Protein AF-A0A523E7E7-F1 (afdb_monomer_lite)

Foldseek 3Di:
DDDDDPLQVVLQVVCCVQAVVPPFFFKWFWFFADDPNDTDPQIAIEGEGQDDDDPVPDDPSNDDDCDGSNGGYHYHYFHAKALFLDQDDQPPDPQLDFDWLHEWLHWKFFQPGQIATQAFWWAFDPDPFTKTKFFCCGYVVLVPRDFFGFMFVHYVSSPTDPVRGFFTWHDFDHFDFPDDEAQGGMTITTGPDPRSDDQQQPPLGHAPWADADDFFFKKWWAHNPPGIFIWGQGGFQMWGWYQHDDVRGIGIYTGKTKIAGDDPDPPDRDASDDNRNGGHFIATPVRHTQWGWRMGGDRITITRGVVCVCVVRVITD

pLDDT: mean 92.75, std 11.84, range [38.31, 98.88]

Sequence (317 aa):
MAKITDAQRAACTEAERTYLPDPNVVSVGIGFKYKSGERTDEVCIVIGVQKKLPKEELSKAQLVADEIAGVRTDIIEYGELHAQADILDAATRALTQKRRPCPPGFSIGHPDVTAGTLGAWVHRGESEAYFILSNNHILASSNDAEMGDAIRQPGRADGGTEDDALARLTAFVRIHFGADINKVDAAVAEALSAELVELEIPVIGRICGFRDFELGDRVRKTGRTTETTEGLVETIAATSRINYGPEKGLATFSDQFVVRADGDSDTDRRDFSQGGDSGSVLVAEDGFVGGLLFAGGAGVTIANRISHVVSLLRIRH

Structure (mmCIF, N/CA/C/O backbone):
data_AF-A0A523E7E7-F1
#
_entry.id   AF-A0A523E7E7-F1
#
loop_
_atom_site.group_PDB
_atom_site.id
_atom_site.type_symbol
_atom_site.label_atom_id
_atom_site.label_alt_id
_atom_site.label_comp_id
_atom_site.label_asym_id
_atom_site.label_entity_id
_atom_site.label_seq_id
_atom_site.pdbx_PDB_ins_code
_atom_site.Cartn_x
_atom_site.Cartn_y
_atom_site.Cartn_z
_atom_site.occupancy
_atom_site.B_iso_or_equiv
_atom_site.auth_seq_id
_atom_site.auth_comp_id
_atom_site.auth_asym_id
_atom_site.auth_atom_id
_atom_site.pdbx_PDB_model_num
ATOM 1 N N . MET A 1 1 ? -12.638 -19.475 7.683 1.00 53.28 1 MET A N 1
ATOM 2 C CA . MET A 1 1 ? -12.359 -18.041 7.889 1.00 53.28 1 MET A CA 1
ATOM 3 C C . MET A 1 1 ? -13.666 -17.315 8.156 1.00 53.28 1 MET A C 1
ATOM 5 O O . MET A 1 1 ? -14.698 -17.732 7.632 1.00 53.28 1 MET A O 1
ATOM 9 N N . ALA A 1 2 ? -13.657 -16.317 9.042 1.00 56.69 2 ALA A N 1
ATOM 10 C CA . ALA A 1 2 ? -14.863 -15.582 9.410 1.00 56.69 2 ALA A CA 1
ATOM 11 C C . ALA A 1 2 ? -15.244 -14.626 8.271 1.00 56.69 2 ALA A C 1
ATOM 13 O O . ALA A 1 2 ? -14.573 -13.624 8.041 1.00 56.69 2 ALA A O 1
ATOM 14 N N . LYS A 1 3 ? -16.322 -14.933 7.543 1.00 74.81 3 LYS A N 1
ATOM 15 C CA . LYS A 1 3 ? -16.886 -13.985 6.577 1.00 74.81 3 LYS A CA 1
ATOM 16 C C . LYS A 1 3 ? -17.479 -12.802 7.336 1.00 74.81 3 LYS A C 1
ATOM 18 O O . LYS A 1 3 ? -18.288 -12.999 8.240 1.00 74.81 3 LYS A O 1
ATOM 23 N N . ILE A 1 4 ? -17.096 -11.589 6.944 1.00 86.62 4 ILE A N 1
ATOM 24 C CA . ILE A 1 4 ? -17.679 -10.369 7.505 1.00 86.62 4 ILE A CA 1
ATOM 25 C C . ILE A 1 4 ? -19.168 -10.307 7.170 1.00 86.62 4 ILE A C 1
ATOM 27 O O . ILE A 1 4 ? -19.569 -10.485 6.019 1.00 86.62 4 ILE A O 1
ATOM 31 N N . THR A 1 5 ? -19.966 -10.013 8.188 1.00 92.25 5 THR A N 1
ATOM 32 C CA . THR A 1 5 ? -21.421 -9.861 8.109 1.00 92.25 5 THR A CA 1
ATOM 33 C C . THR A 1 5 ? -21.829 -8.450 7.680 1.00 92.25 5 THR A C 1
ATOM 35 O O . THR A 1 5 ? -21.099 -7.480 7.894 1.00 92.25 5 THR A O 1
ATOM 38 N N . ASP A 1 6 ? -23.039 -8.302 7.142 1.00 92.38 6 ASP A N 1
ATOM 39 C CA . ASP A 1 6 ? -23.591 -6.982 6.801 1.00 92.38 6 ASP A CA 1
ATOM 40 C C . ASP A 1 6 ? -23.740 -6.077 8.032 1.00 92.38 6 ASP A C 1
ATOM 42 O O . ASP A 1 6 ? -23.529 -4.869 7.939 1.00 92.38 6 ASP A O 1
ATOM 46 N N . ALA A 1 7 ? -24.015 -6.662 9.204 1.00 93.56 7 ALA A N 1
ATOM 47 C CA . ALA A 1 7 ? -24.060 -5.940 10.474 1.00 93.56 7 ALA A CA 1
ATOM 48 C C . ALA A 1 7 ? -22.701 -5.309 10.821 1.00 93.56 7 ALA A C 1
ATOM 50 O O . ALA A 1 7 ? -22.640 -4.135 11.174 1.00 93.56 7 ALA A O 1
ATOM 51 N N . GLN A 1 8 ? -21.601 -6.049 10.644 1.00 95.81 8 GLN A N 1
ATOM 52 C CA . GLN A 1 8 ? -20.245 -5.523 10.844 1.00 95.81 8 GLN A CA 1
ATOM 53 C C . GLN A 1 8 ? -19.900 -4.422 9.838 1.00 95.81 8 GLN A C 1
ATOM 55 O O . GLN A 1 8 ? -19.273 -3.435 10.213 1.00 95.81 8 GLN A O 1
ATOM 60 N N . ARG A 1 9 ? -20.345 -4.535 8.580 1.00 95.56 9 ARG A N 1
ATOM 61 C CA . ARG A 1 9 ? -20.158 -3.466 7.581 1.00 95.56 9 ARG A CA 1
ATOM 62 C C . ARG A 1 9 ? -20.921 -2.199 7.954 1.00 95.56 9 ARG A C 1
ATOM 64 O O . ARG A 1 9 ? -20.342 -1.118 7.911 1.00 95.56 9 ARG A O 1
ATOM 71 N N . ALA A 1 10 ? -22.184 -2.333 8.354 1.00 96.38 10 ALA A N 1
ATOM 72 C CA . ALA A 1 10 ? -23.003 -1.204 8.784 1.00 96.38 10 ALA A CA 1
ATOM 73 C C . ALA A 1 10 ? -22.412 -0.514 10.024 1.00 96.38 10 ALA A C 1
ATOM 75 O O . ALA A 1 10 ? -22.262 0.708 10.027 1.00 96.38 10 ALA A O 1
ATOM 76 N N . ALA A 1 11 ? -21.998 -1.298 11.026 1.00 97.81 11 ALA A N 1
ATOM 77 C CA . ALA A 1 11 ? -21.323 -0.796 12.219 1.00 97.81 11 ALA A CA 1
ATOM 78 C C . ALA A 1 11 ? -20.010 -0.073 11.879 1.00 97.81 11 ALA A C 1
ATOM 80 O O . ALA A 1 11 ? -19.742 0.991 12.428 1.00 97.81 11 ALA A O 1
ATOM 81 N N . CYS A 1 12 ? -19.219 -0.594 10.935 1.00 97.94 12 CYS A N 1
ATOM 82 C CA . CYS A 1 12 ? -17.993 0.061 10.476 1.00 97.94 12 CYS A CA 1
ATOM 83 C C . CYS A 1 12 ? -18.285 1.420 9.827 1.00 97.94 12 CYS A C 1
ATOM 85 O O . CYS A 1 12 ? -17.660 2.411 10.182 1.00 97.94 12 CYS A O 1
ATOM 87 N N . THR A 1 13 ? -19.281 1.509 8.940 1.00 97.38 13 THR A N 1
ATOM 88 C CA . THR A 1 13 ? -19.672 2.788 8.322 1.00 97.38 13 THR A CA 1
ATOM 89 C C . THR A 1 13 ? -20.183 3.805 9.349 1.00 97.38 13 THR A C 1
ATOM 91 O O . THR A 1 13 ? -19.923 5.004 9.225 1.00 97.38 13 THR A O 1
ATOM 94 N N . GLU A 1 14 ? -20.914 3.360 10.371 1.00 97.94 14 GLU A N 1
ATOM 95 C CA . GLU A 1 14 ? -21.334 4.228 11.478 1.00 97.94 14 GLU A CA 1
ATOM 96 C C . GLU A 1 14 ? -20.133 4.699 12.312 1.00 97.94 14 GLU A C 1
ATOM 98 O O . GLU A 1 14 ? -20.026 5.887 12.633 1.00 97.94 14 GLU A O 1
ATOM 103 N N . ALA A 1 15 ? -19.193 3.796 12.592 1.00 98.12 15 ALA A N 1
ATOM 104 C CA . ALA A 1 15 ? -17.962 4.093 13.311 1.00 98.12 15 ALA A CA 1
ATOM 105 C C . ALA A 1 15 ? -17.091 5.109 12.564 1.00 98.12 15 ALA A C 1
ATOM 107 O O . ALA A 1 15 ? -16.613 6.066 13.166 1.00 98.12 15 ALA A O 1
ATOM 108 N N . GLU A 1 16 ? -16.931 4.944 11.251 1.00 97.69 16 GLU A N 1
ATOM 109 C CA . GLU A 1 16 ? -16.184 5.866 10.394 1.00 97.69 16 GLU A CA 1
ATOM 110 C C . GLU A 1 16 ? -16.741 7.287 10.505 1.00 97.69 16 GLU A C 1
ATOM 112 O O . GLU A 1 16 ? -15.997 8.225 10.785 1.00 97.69 16 GLU A O 1
ATOM 117 N N . ARG A 1 17 ? -18.062 7.449 10.360 1.00 96.62 17 ARG A N 1
ATOM 118 C CA . ARG A 1 17 ? -18.728 8.760 10.465 1.00 96.62 17 ARG A CA 1
ATOM 119 C C . ARG A 1 17 ? -18.593 9.385 11.849 1.00 96.62 17 ARG A C 1
ATOM 121 O O . ARG A 1 17 ? -18.544 10.607 11.954 1.00 96.62 17 ARG A O 1
ATOM 128 N N . THR A 1 18 ? -18.571 8.554 12.886 1.00 97.12 18 THR A N 1
ATOM 129 C CA . THR A 1 18 ? -18.552 9.007 14.279 1.00 97.12 18 THR A CA 1
ATOM 130 C C . THR A 1 18 ? -17.146 9.389 14.731 1.00 97.12 18 THR A C 1
ATOM 132 O O . THR A 1 18 ? -16.974 10.438 15.346 1.00 97.12 18 THR A O 1
ATOM 135 N N . TYR A 1 19 ? -16.141 8.567 14.415 1.00 97.50 19 TYR A N 1
ATOM 136 C CA . TYR A 1 19 ? -14.821 8.650 15.045 1.00 97.50 19 TYR A CA 1
ATOM 137 C C . TYR A 1 19 ? -13.711 9.185 14.135 1.00 97.50 19 TYR A C 1
ATOM 139 O O . TYR A 1 19 ? -12.804 9.826 14.652 1.00 97.50 19 TYR A O 1
ATOM 147 N N . LEU A 1 20 ? -13.764 9.016 12.804 1.00 95.50 20 LEU A N 1
ATOM 148 C CA . LEU A 1 20 ? -12.728 9.583 11.917 1.00 95.50 20 LEU A CA 1
ATOM 149 C C . LEU A 1 20 ? -12.581 11.117 11.976 1.00 95.50 20 LEU A C 1
ATOM 151 O O . LEU A 1 20 ? -11.481 11.597 11.688 1.00 95.50 20 LEU A O 1
ATOM 155 N N . PRO A 1 21 ? -13.617 11.913 12.327 1.00 95.19 21 PRO A N 1
ATOM 156 C CA . PRO A 1 21 ? -13.435 13.345 12.550 1.00 95.19 21 PRO A CA 1
ATOM 157 C C . PRO A 1 21 ? -12.487 13.689 13.711 1.00 95.19 21 PRO A C 1
ATOM 159 O O . PRO A 1 21 ? -11.959 14.801 13.734 1.00 95.19 21 PRO A O 1
ATOM 162 N N . ASP A 1 22 ? -12.257 12.777 14.665 1.00 96.00 22 ASP A N 1
ATOM 163 C CA . ASP A 1 22 ? -11.285 12.991 15.742 1.00 96.00 22 ASP A CA 1
ATOM 164 C C . ASP A 1 22 ? -9.852 12.940 15.171 1.00 96.00 22 ASP A C 1
ATOM 166 O O . ASP A 1 22 ? -9.450 11.922 14.595 1.00 96.00 22 ASP A O 1
ATOM 170 N N . PRO A 1 23 ? -9.029 13.998 15.332 1.00 93.50 23 PRO A N 1
ATOM 171 C CA . PRO A 1 23 ? -7.641 14.002 14.879 1.00 93.50 23 PRO A CA 1
ATOM 172 C C . PRO A 1 23 ? -6.788 12.873 15.469 1.00 93.50 23 PRO A C 1
ATOM 174 O O . PRO A 1 23 ? -5.833 12.471 14.809 1.00 93.50 23 PRO A O 1
ATOM 177 N N . ASN A 1 24 ? -7.148 12.300 16.616 1.00 96.31 24 ASN A N 1
ATOM 178 C CA . ASN A 1 24 ? -6.450 11.152 17.183 1.00 96.31 24 ASN A CA 1
ATOM 179 C C . ASN A 1 24 ? -6.808 9.814 16.501 1.00 96.31 24 ASN A C 1
ATOM 181 O O . ASN A 1 24 ? -6.045 8.865 16.625 1.00 96.31 24 ASN A O 1
ATOM 185 N N . VAL A 1 25 ? -7.919 9.696 15.761 1.00 97.44 25 VAL A N 1
ATOM 186 C CA . VAL A 1 25 ? -8.357 8.427 15.137 1.00 97.44 25 VAL A CA 1
ATOM 187 C C . VAL A 1 25 ? -7.799 8.299 13.721 1.00 97.44 25 VAL A C 1
ATOM 189 O O . VAL A 1 25 ? -8.287 8.921 12.782 1.00 97.44 25 VAL A O 1
ATOM 192 N N . VAL A 1 26 ? -6.744 7.516 13.525 1.00 97.38 26 VAL A N 1
ATOM 193 C CA . VAL A 1 26 ? -6.081 7.360 12.214 1.00 97.38 26 VAL A CA 1
ATOM 194 C C . VAL A 1 26 ? -6.659 6.256 11.354 1.00 97.38 26 VAL A C 1
ATOM 196 O O . VAL A 1 26 ? -6.424 6.276 10.151 1.00 97.38 26 VAL A O 1
ATOM 199 N N . SER A 1 27 ? -7.393 5.305 11.926 1.00 98.00 27 SER A N 1
ATOM 200 C CA . SER A 1 27 ? -7.977 4.209 11.161 1.00 98.00 27 SER A CA 1
ATOM 201 C C . SER A 1 27 ? -9.267 3.703 11.797 1.00 98.00 27 SER A C 1
ATOM 203 O O . SER A 1 27 ? -9.373 3.640 13.019 1.00 98.00 27 SER A O 1
ATOM 205 N N . VAL A 1 28 ? -10.241 3.320 10.978 1.00 98.56 28 VAL A N 1
ATOM 206 C CA . VAL A 1 28 ? -11.442 2.593 11.409 1.00 98.56 28 VAL A CA 1
ATOM 207 C C . VAL A 1 28 ? -11.667 1.436 10.447 1.00 98.56 28 VAL A C 1
ATOM 209 O O . VAL A 1 28 ? -11.673 1.656 9.242 1.00 98.56 28 VAL A O 1
ATOM 212 N N . GLY A 1 29 ? -11.843 0.216 10.949 1.00 98.19 29 GLY A N 1
ATOM 213 C CA . GLY A 1 29 ? -12.053 -0.966 10.109 1.00 98.19 29 GLY A CA 1
ATOM 214 C C . GLY A 1 29 ? -12.658 -2.142 10.869 1.00 98.19 29 GLY A C 1
ATOM 215 O O . GLY A 1 29 ? -13.066 -2.009 12.021 1.00 98.19 29 GLY A O 1
ATOM 216 N N . ILE A 1 30 ? -12.705 -3.313 10.232 1.00 98.25 30 ILE A N 1
ATOM 217 C CA . ILE A 1 30 ? -13.237 -4.546 10.831 1.00 98.25 30 ILE A CA 1
ATOM 218 C C . ILE A 1 30 ? -12.094 -5.535 11.015 1.00 98.25 30 ILE A C 1
ATOM 220 O O . ILE A 1 30 ? -11.445 -5.910 10.038 1.00 98.25 30 ILE A O 1
ATOM 224 N N . GLY A 1 31 ? -11.857 -5.970 12.248 1.00 96.31 31 GLY A N 1
ATOM 225 C CA . GLY A 1 31 ? -10.692 -6.783 12.579 1.00 96.31 31 GLY A CA 1
ATOM 226 C C . GLY A 1 31 ? -10.875 -7.646 13.817 1.00 96.31 31 GLY A C 1
ATOM 227 O O . GLY A 1 31 ? -11.969 -7.740 14.376 1.00 96.31 31 GLY A O 1
ATOM 228 N N . PHE A 1 32 ? -9.799 -8.301 14.239 1.00 93.88 32 PHE A N 1
ATOM 229 C CA . PHE A 1 32 ? -9.801 -9.105 15.461 1.00 93.88 32 PHE A CA 1
ATOM 230 C C . PHE A 1 32 ? -9.683 -8.235 16.711 1.00 93.88 32 PHE A C 1
ATOM 232 O O . PHE A 1 32 ? -8.939 -7.256 16.738 1.00 93.88 32 PHE A O 1
ATOM 239 N N . LYS A 1 33 ? -10.390 -8.628 17.771 1.00 91.38 33 LYS A N 1
ATOM 240 C CA . LYS A 1 33 ? -10.265 -8.012 19.090 1.00 91.38 33 LYS A CA 1
ATOM 241 C C . LYS A 1 33 ? -8.999 -8.486 19.794 1.00 91.38 33 LYS A C 1
ATOM 243 O O . LYS A 1 33 ? -8.727 -9.688 19.810 1.00 91.38 33 LYS A O 1
ATOM 248 N N . TYR A 1 34 ? -8.313 -7.568 20.467 1.00 88.31 34 TYR A N 1
ATOM 249 C CA . TYR A 1 34 ? -7.177 -7.849 21.337 1.00 88.31 34 TYR A CA 1
ATOM 250 C C . TYR A 1 34 ? -7.578 -7.767 22.814 1.00 88.31 34 TYR A C 1
ATOM 252 O O . TYR A 1 34 ? -8.333 -6.890 23.243 1.00 88.31 34 TYR A O 1
ATOM 260 N N . LYS A 1 35 ? -7.064 -8.691 23.627 1.00 84.62 35 LYS A N 1
ATOM 261 C CA . LYS A 1 35 ? -7.197 -8.683 25.091 1.00 84.62 35 LYS A CA 1
ATOM 262 C C . LYS A 1 35 ? -5.825 -8.954 25.691 1.00 84.62 35 LYS A C 1
ATOM 264 O O . LYS A 1 35 ? -5.191 -9.942 25.358 1.00 84.62 35 LYS A O 1
ATOM 269 N N . SER A 1 36 ? -5.355 -8.050 26.552 1.00 82.88 36 SER A N 1
ATOM 270 C CA . SER A 1 36 ? -4.035 -8.157 27.198 1.00 82.88 36 SER A CA 1
ATOM 271 C C . SER A 1 36 ? -2.862 -8.352 26.220 1.00 82.88 36 SER A C 1
ATOM 273 O O . SER A 1 36 ? -1.905 -9.041 26.540 1.00 82.88 36 SER A O 1
ATOM 275 N N . GLY A 1 37 ? -2.938 -7.746 25.028 1.00 77.25 37 GLY A N 1
ATOM 276 C CA . GLY A 1 37 ? -1.908 -7.863 23.987 1.00 77.25 37 GLY A CA 1
ATOM 277 C C . GLY A 1 37 ? -2.073 -9.066 23.054 1.00 77.25 37 GLY A C 1
ATOM 278 O O . GLY A 1 37 ? -1.447 -9.091 21.999 1.00 77.25 37 GLY A O 1
ATOM 279 N N . GLU A 1 38 ? -2.968 -10.001 23.374 1.00 81.19 38 GLU A N 1
ATOM 280 C CA . GLU A 1 38 ? -3.217 -11.198 22.573 1.00 81.19 38 GLU A CA 1
ATOM 281 C C . GLU A 1 38 ? -4.450 -11.038 21.685 1.00 81.19 38 GLU A C 1
ATOM 283 O O . GLU A 1 38 ? -5.494 -10.524 22.105 1.00 81.19 38 GLU A O 1
ATOM 288 N N . ARG A 1 39 ? -4.332 -11.511 20.444 1.00 86.06 39 ARG A N 1
ATOM 289 C CA . ARG A 1 39 ? -5.430 -11.577 19.481 1.00 86.06 39 ARG A CA 1
ATOM 290 C C . ARG A 1 39 ? -6.440 -12.636 19.914 1.00 86.06 39 ARG A C 1
ATOM 292 O O . ARG A 1 39 ? -6.069 -13.750 20.268 1.00 86.06 39 ARG A O 1
ATOM 299 N N . THR A 1 40 ? -7.722 -12.325 19.796 1.00 89.19 40 THR A N 1
ATOM 300 C CA . THR A 1 40 ? -8.818 -13.288 19.972 1.00 89.19 40 THR A CA 1
ATOM 301 C C . THR A 1 40 ? -9.504 -13.584 18.632 1.00 89.19 40 THR A C 1
ATOM 303 O O . THR A 1 40 ? -9.328 -12.842 17.669 1.00 89.19 40 THR A O 1
ATOM 306 N N . ASP A 1 41 ? -10.346 -14.618 18.572 1.00 87.50 41 ASP A N 1
ATOM 307 C CA . ASP A 1 41 ? -11.154 -14.924 17.375 1.00 87.50 41 ASP A CA 1
ATOM 308 C C . ASP A 1 41 ? -12.418 -14.043 17.246 1.00 87.50 41 ASP A C 1
ATOM 310 O O . ASP A 1 41 ? -13.207 -14.187 16.309 1.00 87.50 41 ASP A O 1
ATOM 314 N N . GLU A 1 42 ? -12.639 -13.129 18.195 1.00 92.56 42 GLU A N 1
ATOM 315 C CA . GLU A 1 42 ? -13.774 -12.208 18.207 1.00 92.56 42 GLU A CA 1
ATOM 316 C C . GLU A 1 42 ? -13.560 -11.094 17.168 1.00 92.56 42 GLU A C 1
ATOM 318 O O . GLU A 1 42 ? -12.635 -10.291 17.287 1.00 92.56 42 GLU A O 1
ATOM 323 N N . VAL A 1 43 ? -14.423 -11.031 16.148 1.00 95.69 43 VAL A N 1
ATOM 324 C CA . VAL A 1 43 ? -14.396 -9.967 15.130 1.00 95.69 43 VAL A CA 1
ATOM 325 C C . VAL A 1 43 ? -15.167 -8.742 15.626 1.00 95.69 43 VAL A C 1
ATOM 327 O O . VAL A 1 43 ? -16.330 -8.849 16.022 1.00 95.69 43 VAL A O 1
ATOM 330 N N . CYS A 1 44 ? -14.536 -7.574 15.558 1.00 97.19 44 CYS A N 1
ATOM 331 C CA . CYS A 1 44 ? -15.012 -6.312 16.117 1.00 97.19 44 CYS A CA 1
ATOM 332 C C . CYS A 1 44 ? -14.730 -5.129 15.173 1.00 97.19 44 CYS A C 1
ATOM 334 O O . CYS A 1 44 ? -14.063 -5.276 14.144 1.00 97.19 44 CYS A O 1
ATOM 336 N N . ILE A 1 45 ? -15.244 -3.949 15.522 1.00 98.31 45 ILE A N 1
ATOM 337 C CA . ILE A 1 45 ? -14.834 -2.689 14.903 1.00 98.31 45 ILE A CA 1
ATOM 338 C C . ILE A 1 45 ? -13.543 -2.216 15.567 1.00 98.31 45 ILE A C 1
ATOM 340 O O . ILE A 1 45 ? -13.518 -1.940 16.766 1.00 98.31 45 ILE A O 1
ATOM 344 N N . VAL A 1 46 ? -12.480 -2.100 14.783 1.00 97.50 46 VAL A N 1
ATOM 345 C CA . VAL A 1 46 ? -11.175 -1.634 15.246 1.00 97.50 46 VAL A CA 1
ATOM 346 C C . VAL A 1 46 ? -11.076 -0.131 15.022 1.00 97.50 46 VAL A C 1
ATOM 348 O O . VAL A 1 46 ? -11.179 0.339 13.889 1.00 97.50 46 VAL A O 1
ATOM 351 N N . ILE A 1 47 ? -10.846 0.612 16.103 1.00 97.88 47 ILE A N 1
ATOM 352 C CA . ILE A 1 47 ? -10.539 2.042 16.101 1.00 97.88 47 ILE A CA 1
ATOM 353 C C . ILE A 1 47 ? -9.033 2.201 16.336 1.00 97.88 47 ILE A C 1
ATOM 355 O O . ILE A 1 47 ? -8.538 2.074 17.459 1.00 97.88 47 ILE A O 1
ATOM 359 N N . GLY A 1 48 ? -8.296 2.446 15.256 1.00 96.56 48 GLY A N 1
ATOM 360 C CA . GLY A 1 48 ? -6.871 2.755 15.272 1.00 96.56 48 GLY A CA 1
ATOM 361 C C . GLY A 1 48 ? -6.635 4.215 15.650 1.00 96.56 48 GLY A C 1
ATOM 362 O O . GLY A 1 48 ? -7.078 5.116 14.936 1.00 96.56 48 GLY A O 1
ATOM 363 N N . VAL A 1 49 ? -5.926 4.461 16.750 1.00 96.62 49 VAL A N 1
ATOM 364 C CA . VAL A 1 49 ? -5.600 5.809 17.245 1.00 96.62 49 VAL A CA 1
ATOM 365 C C . VAL A 1 49 ? -4.106 6.104 17.165 1.00 96.62 49 VAL A C 1
ATOM 367 O O . VAL A 1 49 ? -3.294 5.185 17.260 1.00 96.62 49 VAL A O 1
ATOM 370 N N . GLN A 1 50 ? -3.729 7.379 17.044 1.00 94.81 50 GLN A N 1
ATOM 371 C CA . GLN A 1 50 ? -2.324 7.790 17.134 1.00 94.81 50 GLN A CA 1
ATOM 372 C C . GLN A 1 50 ? -1.773 7.474 18.516 1.00 94.81 50 GLN A C 1
ATOM 374 O O . GLN A 1 50 ? -0.693 6.905 18.641 1.00 94.81 50 GLN A O 1
ATOM 379 N N . LYS A 1 51 ? -2.538 7.817 19.555 1.00 94.44 51 LYS A N 1
ATOM 380 C CA . LYS A 1 51 ? -2.163 7.568 20.941 1.00 94.44 51 LYS A CA 1
ATOM 381 C C . LYS A 1 51 ? -3.380 7.231 21.791 1.00 94.44 51 LYS A C 1
ATOM 383 O O . LYS A 1 51 ? -4.422 7.884 21.698 1.00 94.44 51 LYS A O 1
ATOM 388 N N . LYS A 1 52 ? -3.251 6.242 22.669 1.00 93.69 52 LYS A N 1
ATOM 389 C CA . LYS A 1 52 ? -4.226 5.978 23.728 1.00 93.69 52 LYS A CA 1
ATOM 390 C C . LYS A 1 52 ? -4.076 7.028 24.822 1.00 93.69 52 LYS A C 1
ATOM 392 O O . LYS A 1 52 ? -3.011 7.178 25.418 1.00 93.69 52 LYS A O 1
ATOM 397 N N . LEU A 1 53 ? -5.163 7.743 25.086 1.00 93.06 53 LEU A N 1
ATOM 398 C CA . LEU A 1 53 ? -5.245 8.742 26.148 1.00 93.06 53 LEU A CA 1
ATOM 399 C C . LEU A 1 53 ? -6.070 8.196 27.328 1.00 93.06 53 LEU A C 1
ATOM 401 O O . LEU A 1 53 ? -6.989 7.398 27.103 1.00 93.06 53 LEU A O 1
ATOM 405 N N . PRO A 1 54 ? -5.773 8.604 28.576 1.00 93.81 54 PRO A N 1
ATOM 406 C CA . PRO A 1 54 ? -6.624 8.324 29.731 1.00 93.81 54 PRO A CA 1
ATOM 407 C C . PRO A 1 54 ? -8.053 8.838 29.520 1.00 93.81 54 PRO A C 1
ATOM 409 O O . PRO A 1 54 ? -8.265 9.859 28.866 1.00 93.81 54 PRO A O 1
ATOM 412 N N . LYS A 1 55 ? -9.052 8.163 30.103 1.00 91.62 55 LYS A N 1
ATOM 413 C CA . LYS A 1 55 ? -10.471 8.534 29.923 1.00 91.62 55 LYS A CA 1
ATOM 414 C C . LYS A 1 55 ? -10.773 9.947 30.424 1.00 91.62 55 LYS A C 1
ATOM 416 O O . LYS A 1 55 ? -11.679 10.591 29.910 1.00 91.62 55 LYS A O 1
ATOM 421 N N . GLU A 1 56 ? -10.021 10.414 31.410 1.00 93.81 56 GLU A N 1
ATOM 422 C CA . GLU A 1 56 ? -10.146 11.732 32.028 1.00 93.81 56 GLU A CA 1
ATOM 423 C C . GLU A 1 56 ? -9.682 12.863 31.096 1.00 93.81 56 GLU A C 1
ATOM 425 O O . GLU A 1 56 ? -10.109 14.004 31.261 1.00 93.81 56 GLU A O 1
ATOM 430 N N . GLU A 1 57 ? -8.840 12.546 30.107 1.00 92.75 57 GLU A N 1
ATOM 431 C CA . GLU A 1 57 ? -8.354 13.483 29.087 1.00 92.75 57 GLU A CA 1
ATOM 432 C C . GLU A 1 57 ? -9.253 13.513 27.839 1.00 92.75 57 GLU A C 1
ATOM 434 O O . GLU A 1 57 ? -9.076 14.362 26.965 1.00 92.75 57 GLU A O 1
ATOM 439 N N . LEU A 1 58 ? -10.230 12.606 27.749 1.00 92.62 58 LEU A N 1
ATOM 440 C CA . LEU A 1 58 ? -11.124 12.477 26.604 1.00 92.62 58 LEU A CA 1
ATOM 441 C C . LEU A 1 58 ? -12.439 13.222 26.840 1.00 92.62 58 LEU A C 1
ATOM 443 O O . LEU A 1 58 ? -13.120 13.053 27.855 1.00 92.62 58 LEU A O 1
ATOM 447 N N . SER A 1 59 ? -12.857 14.011 25.852 1.00 93.19 59 SER A N 1
ATOM 448 C CA . SER A 1 59 ? -14.224 14.530 25.832 1.00 93.19 59 SER A CA 1
ATOM 449 C C . SER A 1 59 ? -15.232 13.406 25.558 1.00 93.19 59 SER A C 1
ATOM 451 O O . SER A 1 59 ? -14.896 12.358 25.007 1.00 93.19 59 SER A O 1
ATOM 453 N N . LYS A 1 60 ? -16.514 13.636 25.874 1.00 91.00 60 LYS A N 1
ATOM 454 C CA . LYS A 1 60 ? -17.579 12.646 25.627 1.00 91.00 60 LYS A CA 1
ATOM 455 C C . LYS A 1 60 ? -17.667 12.185 24.168 1.00 91.00 60 LYS A C 1
ATOM 457 O O . LYS A 1 60 ? -18.057 11.052 23.937 1.00 91.00 60 LYS A O 1
ATOM 462 N N . ALA A 1 61 ? -17.322 13.051 23.214 1.00 90.69 61 ALA A N 1
ATOM 463 C CA . ALA A 1 61 ? -17.336 12.724 21.789 1.00 90.69 61 ALA A CA 1
ATOM 464 C C . ALA A 1 61 ? -16.155 11.833 21.361 1.00 90.69 61 ALA A C 1
ATOM 466 O O . ALA A 1 61 ? -16.245 11.164 20.341 1.00 90.69 61 ALA A O 1
ATOM 467 N N . GLN A 1 62 ? -15.067 11.818 22.136 1.00 92.88 62 GLN A N 1
ATOM 468 C CA . GLN A 1 62 ? -13.866 11.021 21.859 1.00 92.88 62 GLN A CA 1
ATOM 469 C C . GLN A 1 62 ? -13.887 9.663 22.570 1.00 92.88 62 GLN A C 1
ATOM 471 O O . GLN A 1 62 ? -13.060 8.795 22.299 1.00 92.88 62 GLN A O 1
ATOM 476 N N . LEU A 1 63 ? -14.827 9.465 23.500 1.00 94.50 63 LEU A N 1
ATOM 477 C CA . LEU A 1 63 ? -15.046 8.167 24.118 1.00 94.50 63 LEU A CA 1
ATOM 478 C C . LEU A 1 63 ? -15.671 7.219 23.093 1.00 94.50 63 LEU A C 1
ATOM 480 O O . LEU A 1 63 ? -16.809 7.404 22.666 1.00 94.50 63 LEU A O 1
ATOM 484 N N . VAL A 1 64 ? -14.923 6.180 22.738 1.00 95.75 64 VAL A N 1
ATOM 485 C CA . VAL A 1 64 ? -15.413 5.093 21.892 1.00 95.75 64 VAL A CA 1
ATOM 486 C C . VAL A 1 64 ? -16.374 4.227 22.704 1.00 95.75 64 VAL A C 1
ATOM 488 O O . VAL A 1 64 ? -16.033 3.755 23.789 1.00 95.75 64 VAL A O 1
ATOM 491 N N . ALA A 1 65 ? -17.583 4.030 22.182 1.00 95.56 65 ALA A N 1
ATOM 492 C CA . ALA A 1 65 ? -18.564 3.120 22.761 1.00 95.56 65 ALA A CA 1
ATOM 493 C C . ALA A 1 65 ? -18.070 1.667 22.702 1.00 95.56 65 ALA A C 1
ATOM 495 O O . ALA A 1 65 ? -17.443 1.274 21.722 1.00 95.56 65 ALA A O 1
ATOM 496 N N . ASP A 1 66 ? -18.404 0.846 23.703 1.00 95.94 66 ASP A N 1
ATOM 497 C CA . ASP A 1 66 ? -18.023 -0.579 23.736 1.00 95.94 66 ASP A CA 1
ATOM 498 C C . ASP A 1 66 ? -18.629 -1.388 22.571 1.00 95.94 66 ASP A C 1
ATOM 500 O O . ASP A 1 66 ? -18.123 -2.458 22.219 1.00 95.94 66 ASP A O 1
ATOM 504 N N . GLU A 1 67 ? -19.722 -0.884 21.987 1.00 97.00 67 GLU A N 1
ATOM 505 C CA . GLU A 1 67 ? -20.424 -1.451 20.838 1.00 97.00 67 GLU A CA 1
ATOM 506 C C . GLU A 1 67 ? -20.952 -0.353 19.907 1.00 97.00 67 GLU A C 1
ATOM 508 O O . GLU A 1 67 ? -21.362 0.719 20.354 1.00 97.00 67 GLU A O 1
ATOM 513 N N . ILE A 1 68 ? -20.992 -0.650 18.608 1.00 96.62 68 ILE A N 1
ATOM 514 C CA . ILE A 1 68 ? -21.585 0.181 17.554 1.00 96.62 68 ILE A CA 1
ATOM 515 C C . ILE A 1 68 ? -22.529 -0.716 16.765 1.00 96.62 68 ILE A C 1
ATOM 517 O O . ILE A 1 68 ? -22.114 -1.764 16.272 1.00 96.62 68 ILE A O 1
ATOM 521 N N . ALA A 1 69 ? -23.810 -0.349 16.697 1.00 93.81 69 ALA A N 1
ATOM 522 C CA . ALA A 1 69 ? -24.859 -1.176 16.094 1.00 93.81 69 ALA A CA 1
ATOM 523 C C . ALA A 1 69 ? -24.840 -2.658 16.560 1.00 93.81 69 ALA A C 1
ATOM 525 O O . ALA A 1 69 ? -25.086 -3.574 15.777 1.00 93.81 69 ALA A O 1
ATOM 526 N N . GLY A 1 70 ? -24.527 -2.900 17.842 1.00 93.88 70 GLY A N 1
ATOM 527 C CA . GLY A 1 70 ? -24.443 -4.242 18.442 1.00 93.88 70 GLY A CA 1
ATOM 528 C C . GLY A 1 70 ? -23.166 -5.029 18.114 1.00 93.88 70 GLY A C 1
ATOM 529 O O . GLY A 1 70 ? -23.060 -6.201 18.470 1.00 93.88 70 GLY A O 1
ATOM 530 N N . VAL A 1 71 ? -22.194 -4.413 17.436 1.00 96.88 71 VAL A N 1
ATOM 531 C CA . VAL A 1 71 ? -20.874 -4.994 17.162 1.00 96.88 71 VAL A CA 1
ATOM 532 C C . VAL A 1 71 ? -19.866 -4.394 18.128 1.00 96.88 71 VAL A C 1
ATOM 534 O O . VAL A 1 71 ? -19.764 -3.175 18.243 1.00 96.88 71 VAL A O 1
ATOM 537 N N . ARG A 1 72 ? -19.103 -5.248 18.811 1.00 97.19 72 ARG A N 1
ATOM 538 C CA . ARG A 1 72 ? -18.052 -4.837 19.751 1.00 97.19 72 ARG A CA 1
ATOM 539 C C . ARG A 1 72 ? -17.026 -3.923 19.099 1.00 97.19 72 ARG A C 1
ATOM 541 O O . ARG A 1 72 ? -16.753 -4.050 17.906 1.00 97.19 72 ARG A O 1
ATOM 548 N N . THR A 1 73 ? -16.412 -3.065 19.901 1.00 97.25 73 THR A N 1
ATOM 549 C CA . THR A 1 73 ? -15.279 -2.241 19.482 1.00 97.25 73 THR A CA 1
ATOM 550 C C . THR A 1 73 ? -13.976 -2.695 20.131 1.00 97.25 73 THR A C 1
ATOM 552 O O . THR A 1 73 ? -13.949 -3.383 21.165 1.00 97.25 73 THR A O 1
ATOM 555 N N . ASP A 1 74 ? -12.868 -2.314 19.509 1.00 96.25 74 ASP A N 1
ATOM 556 C CA . ASP A 1 74 ? -11.547 -2.377 20.107 1.00 96.25 74 ASP A CA 1
ATOM 557 C C . ASP A 1 74 ? -10.720 -1.154 19.721 1.00 96.25 74 ASP A C 1
ATOM 559 O O . ASP A 1 74 ? -10.793 -0.676 18.591 1.00 96.25 74 ASP A O 1
ATOM 563 N N . ILE A 1 75 ? -9.941 -0.634 20.668 1.00 95.06 75 ILE A N 1
ATOM 564 C CA . ILE A 1 75 ? -9.103 0.550 20.453 1.00 95.06 75 ILE A CA 1
ATOM 565 C C . ILE A 1 75 ? -7.657 0.084 20.403 1.00 95.06 75 ILE A C 1
ATOM 567 O O . ILE A 1 75 ? -7.136 -0.454 21.388 1.00 95.06 75 ILE A O 1
ATOM 571 N N . ILE A 1 76 ? -6.980 0.331 19.286 1.00 92.44 76 ILE A N 1
ATOM 572 C CA . ILE A 1 76 ? -5.593 -0.086 19.077 1.00 92.44 76 ILE A CA 1
ATOM 573 C C . ILE A 1 76 ? -4.746 1.143 18.770 1.00 92.44 76 ILE A C 1
ATOM 575 O O . ILE A 1 76 ? -5.144 2.011 18.005 1.00 92.44 76 ILE A O 1
ATOM 579 N N . GLU A 1 77 ? -3.578 1.238 19.399 1.00 92.50 77 GLU A N 1
ATOM 580 C CA . GLU A 1 77 ? -2.633 2.311 19.101 1.00 92.50 77 GLU A CA 1
ATOM 581 C C . GLU A 1 77 ? -1.841 1.940 17.842 1.00 92.50 77 GLU A C 1
ATOM 583 O O . GLU A 1 77 ? -1.212 0.880 17.795 1.00 92.50 77 GLU A O 1
ATOM 588 N N . TYR A 1 78 ? -1.940 2.773 16.808 1.00 91.25 78 TYR A N 1
ATOM 589 C CA . TYR A 1 78 ? -1.249 2.638 15.521 1.00 91.25 78 TYR A CA 1
ATOM 590 C C . TYR A 1 78 ? -0.165 3.705 15.331 1.00 91.25 78 TYR A C 1
ATOM 592 O O . TYR A 1 78 ? 0.597 3.627 14.371 1.00 91.25 78 TYR A O 1
ATOM 600 N N . GLY A 1 79 ? -0.080 4.701 16.218 1.00 92.69 79 GLY A N 1
ATOM 601 C CA . GLY A 1 79 ? 0.785 5.851 15.982 1.00 92.69 79 GLY A CA 1
ATOM 602 C C . GLY A 1 79 ? 0.319 6.679 14.785 1.00 92.69 79 GLY A C 1
ATOM 603 O O . GLY A 1 79 ? -0.805 6.552 14.292 1.00 92.69 79 GLY A O 1
ATOM 604 N N . GLU A 1 80 ? 1.198 7.553 14.313 1.00 91.56 80 GLU A N 1
ATOM 605 C CA . GLU A 1 80 ? 0.990 8.198 13.024 1.00 91.56 80 GLU A CA 1
ATOM 606 C C . GLU A 1 80 ? 1.275 7.212 11.889 1.00 91.56 80 GLU A C 1
ATOM 608 O O . GLU A 1 80 ? 2.274 6.492 11.911 1.00 91.56 80 GLU A O 1
ATOM 613 N N . LEU A 1 81 ? 0.405 7.208 10.879 1.00 92.69 81 LEU A N 1
ATOM 614 C CA . LEU A 1 81 ? 0.575 6.406 9.675 1.00 92.69 81 LEU A CA 1
ATOM 615 C C . LEU A 1 81 ? 1.167 7.269 8.567 1.00 92.69 81 LEU A C 1
ATOM 617 O O . LEU A 1 81 ? 0.636 8.338 8.256 1.00 92.69 81 LEU A O 1
ATOM 621 N N . HIS A 1 82 ? 2.224 6.777 7.934 1.00 93.38 82 HIS A N 1
ATOM 622 C CA . HIS A 1 82 ? 2.962 7.521 6.922 1.00 93.38 82 HIS A CA 1
ATOM 623 C C . HIS A 1 82 ? 3.159 6.693 5.655 1.00 93.38 82 HIS A C 1
ATOM 625 O O . HIS A 1 82 ? 3.418 5.489 5.719 1.00 93.38 82 HIS A O 1
ATOM 631 N N . ALA A 1 83 ? 3.088 7.353 4.500 1.00 83.38 83 ALA A N 1
ATOM 632 C CA . ALA A 1 83 ? 3.589 6.811 3.241 1.00 83.38 83 ALA A CA 1
ATOM 633 C C . ALA A 1 83 ? 5.116 7.005 3.209 1.00 83.38 83 ALA A C 1
ATOM 635 O O . ALA A 1 83 ? 5.634 7.935 2.595 1.00 83.38 83 ALA A O 1
ATOM 636 N N . GLN A 1 84 ? 5.843 6.200 3.990 1.00 64.06 84 GLN A N 1
ATOM 637 C CA . GLN A 1 84 ? 7.287 6.368 4.168 1.00 64.06 84 GLN A CA 1
ATOM 638 C C . GLN A 1 84 ? 8.085 5.791 2.998 1.00 64.06 84 GLN A C 1
ATOM 640 O O . GLN A 1 84 ? 8.073 4.590 2.730 1.00 64.06 84 GLN A O 1
ATOM 645 N N . ALA A 1 85 ? 8.899 6.650 2.392 1.00 52.50 85 ALA A N 1
ATOM 646 C CA . ALA A 1 85 ? 10.047 6.274 1.578 1.00 52.50 85 ALA A CA 1
ATOM 647 C C . ALA A 1 85 ? 11.340 6.621 2.344 1.00 52.50 85 ALA A C 1
ATOM 649 O O . ALA A 1 85 ? 12.224 7.303 1.819 1.00 52.50 85 ALA A O 1
ATOM 650 N N . ASP A 1 86 ? 11.396 6.246 3.631 1.00 45.66 86 ASP A N 1
ATOM 651 C CA . ASP A 1 86 ? 12.469 6.679 4.528 1.00 45.66 86 ASP A CA 1
ATOM 652 C C . ASP A 1 86 ? 13.856 6.317 3.997 1.00 45.66 86 ASP A C 1
ATOM 654 O O . ASP A 1 86 ? 14.100 5.242 3.442 1.00 45.66 86 ASP A O 1
ATOM 658 N N . ILE A 1 87 ? 14.777 7.253 4.218 1.00 43.78 87 ILE A N 1
ATOM 659 C CA . ILE A 1 87 ? 16.203 7.086 3.978 1.00 43.78 87 ILE A CA 1
ATOM 660 C C . ILE A 1 87 ? 16.738 6.219 5.114 1.00 43.78 87 ILE A C 1
ATOM 662 O O . ILE A 1 87 ? 17.119 6.718 6.170 1.00 43.78 87 ILE A O 1
ATOM 666 N N . LEU A 1 88 ? 16.752 4.907 4.915 1.00 49.41 88 LEU A N 1
ATOM 667 C CA . LEU A 1 88 ? 17.688 4.080 5.659 1.00 49.41 88 LEU A CA 1
ATOM 668 C C . LEU A 1 88 ? 19.050 4.238 4.997 1.00 49.41 88 LEU A C 1
ATOM 670 O O . LEU A 1 88 ? 19.157 4.129 3.774 1.00 49.41 88 LEU A O 1
ATOM 674 N N . ASP A 1 89 ? 20.069 4.517 5.814 1.00 43.06 89 ASP A N 1
ATOM 675 C CA . ASP A 1 89 ? 21.461 4.519 5.376 1.00 43.06 89 ASP A CA 1
ATOM 676 C C . ASP A 1 89 ? 21.709 3.290 4.505 1.00 43.06 89 ASP A C 1
ATOM 678 O O . ASP A 1 89 ? 21.273 2.183 4.840 1.00 43.06 89 ASP A O 1
ATOM 682 N N . ALA A 1 90 ? 22.392 3.520 3.383 1.00 43.72 90 ALA A N 1
ATOM 683 C CA . ALA A 1 90 ? 22.759 2.557 2.354 1.00 43.72 90 ALA A CA 1
ATOM 684 C C . ALA A 1 90 ? 23.715 1.465 2.877 1.00 43.72 90 ALA A C 1
ATOM 686 O O . ALA A 1 90 ? 24.781 1.216 2.315 1.00 43.72 90 ALA A O 1
ATOM 687 N N . ALA A 1 91 ? 23.359 0.790 3.970 1.00 48.62 91 ALA A N 1
ATOM 688 C CA . ALA A 1 91 ? 23.890 -0.514 4.286 1.00 48.62 91 ALA A CA 1
ATOM 689 C C . ALA A 1 91 ? 23.555 -1.396 3.084 1.00 48.62 91 ALA A C 1
ATOM 691 O O . ALA A 1 91 ? 22.385 -1.574 2.746 1.00 48.62 91 ALA A O 1
ATOM 692 N N . THR A 1 92 ? 24.595 -1.874 2.407 1.00 56.12 92 THR A N 1
ATOM 693 C CA . THR A 1 92 ? 24.544 -2.680 1.188 1.00 56.12 92 THR A CA 1
ATOM 694 C C . THR A 1 92 ? 23.726 -3.959 1.407 1.00 56.12 92 THR A C 1
ATOM 696 O O . THR A 1 92 ? 24.278 -5.029 1.657 1.00 56.12 92 THR A O 1
ATOM 699 N N . ARG A 1 93 ? 22.397 -3.860 1.342 1.00 72.56 93 ARG A N 1
ATOM 700 C CA . ARG A 1 93 ? 21.474 -4.998 1.384 1.00 72.56 93 ARG A CA 1
ATOM 701 C C . ARG A 1 93 ? 21.366 -5.584 -0.022 1.00 72.56 93 ARG A C 1
ATOM 703 O O . ARG A 1 93 ? 21.532 -4.882 -1.019 1.00 72.56 93 ARG A O 1
ATOM 710 N N . ALA A 1 94 ? 21.101 -6.882 -0.131 1.00 85.62 94 ALA A N 1
ATOM 711 C CA . ALA A 1 94 ? 21.128 -7.568 -1.426 1.00 85.62 94 ALA A CA 1
ATOM 712 C C . ALA A 1 94 ? 20.121 -6.976 -2.434 1.00 85.62 94 ALA A C 1
ATOM 714 O O . ALA A 1 94 ? 20.415 -6.876 -3.624 1.00 85.62 94 ALA A O 1
ATOM 715 N N . LEU A 1 95 ? 18.959 -6.528 -1.947 1.00 93.75 95 LEU A N 1
ATOM 716 C CA . LEU A 1 95 ? 17.846 -6.032 -2.767 1.00 93.75 95 LEU A CA 1
ATOM 717 C C . LEU A 1 95 ? 17.989 -4.566 -3.219 1.00 93.75 95 LEU A C 1
ATOM 719 O O . LEU A 1 95 ? 17.106 -4.029 -3.886 1.00 93.75 95 LEU A O 1
ATOM 723 N N . THR A 1 96 ? 19.094 -3.910 -2.867 1.00 93.75 96 THR A N 1
ATOM 724 C CA . THR A 1 96 ? 19.364 -2.487 -3.156 1.00 93.75 96 THR A CA 1
ATOM 725 C C . THR A 1 96 ? 20.389 -2.328 -4.267 1.00 93.75 96 THR A C 1
ATOM 727 O O . THR A 1 96 ? 20.581 -1.239 -4.789 1.00 93.75 96 THR A O 1
ATOM 730 N N . GLN A 1 97 ? 21.062 -3.418 -4.631 1.00 93.38 97 GLN A N 1
ATOM 731 C CA . GLN A 1 97 ? 22.060 -3.423 -5.686 1.00 93.38 97 GLN A CA 1
ATOM 732 C C . GLN A 1 97 ? 21.391 -3.444 -7.062 1.00 93.38 97 GLN A C 1
ATOM 734 O O . GLN A 1 97 ? 20.273 -3.943 -7.245 1.00 93.38 97 GLN A O 1
ATOM 739 N N . LYS A 1 98 ? 22.111 -2.936 -8.065 1.00 95.88 98 LYS A N 1
ATOM 740 C CA . LYS A 1 98 ? 21.711 -3.082 -9.463 1.00 95.88 98 LYS A CA 1
ATOM 741 C C . LYS A 1 98 ? 21.608 -4.563 -9.825 1.00 95.88 98 LYS A C 1
ATOM 743 O O . LYS A 1 98 ? 22.547 -5.328 -9.609 1.00 95.88 98 LYS A O 1
ATOM 748 N N . ARG A 1 99 ? 20.488 -4.955 -10.430 1.00 96.19 99 ARG A N 1
ATOM 749 C CA . ARG A 1 99 ? 20.240 -6.313 -10.917 1.00 96.19 99 ARG A CA 1
ATOM 750 C C . ARG A 1 99 ? 19.527 -6.284 -12.268 1.00 96.19 99 ARG A C 1
ATOM 752 O O . ARG A 1 99 ? 18.631 -5.472 -12.497 1.00 96.19 99 ARG A O 1
ATOM 759 N N . ARG A 1 100 ? 19.963 -7.150 -13.185 1.00 97.00 100 ARG A N 1
ATOM 760 C CA . ARG A 1 100 ? 19.404 -7.330 -14.534 1.00 97.00 100 ARG A CA 1
ATOM 761 C C . ARG A 1 100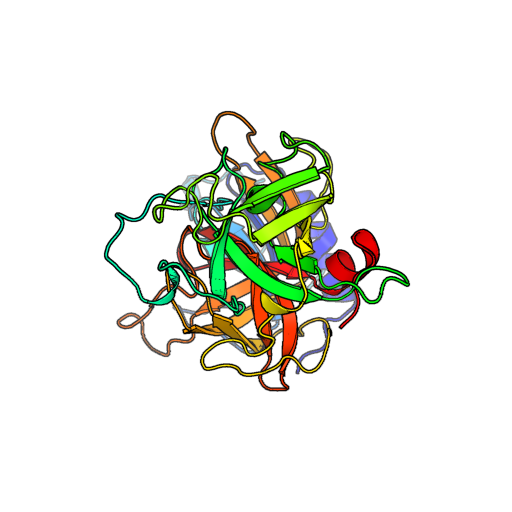 ? 19.418 -8.833 -14.880 1.00 97.00 100 ARG A C 1
ATOM 763 O O . ARG A 1 100 ? 20.501 -9.414 -14.795 1.00 97.00 100 ARG A O 1
ATOM 770 N N . PRO A 1 101 ? 18.280 -9.467 -15.231 1.00 97.50 101 PRO A N 1
ATOM 771 C CA . PRO A 1 101 ? 16.910 -8.949 -15.106 1.00 97.50 101 PRO A CA 1
ATOM 772 C C . PRO A 1 101 ? 16.576 -8.568 -13.654 1.00 97.50 101 PRO A C 1
ATOM 774 O O . PRO A 1 101 ? 17.230 -9.036 -12.720 1.00 97.50 101 PRO A O 1
ATOM 777 N N . CYS A 1 102 ? 15.607 -7.674 -13.458 1.00 98.19 102 CYS A N 1
ATOM 778 C CA . CYS A 1 102 ? 15.211 -7.190 -12.137 1.00 98.19 102 CYS A CA 1
ATOM 779 C C . CYS A 1 102 ? 13.977 -7.949 -11.626 1.00 98.19 102 CYS A C 1
ATOM 781 O O . CYS A 1 102 ? 12.894 -7.771 -12.183 1.00 98.19 102 CYS A O 1
ATOM 783 N N . PRO A 1 103 ? 14.088 -8.735 -10.547 1.00 98.19 103 PRO A N 1
ATOM 784 C CA . PRO A 1 103 ? 12.928 -9.348 -9.913 1.00 98.19 103 PRO A CA 1
ATOM 785 C C . PRO A 1 103 ? 12.136 -8.348 -9.068 1.00 98.19 103 PRO A C 1
ATOM 787 O O . PRO A 1 103 ? 12.683 -7.317 -8.657 1.00 98.19 103 PRO A O 1
ATOM 790 N N . PRO A 1 104 ? 10.879 -8.669 -8.720 1.00 98.56 104 PRO A N 1
ATOM 791 C CA . PRO A 1 104 ? 10.171 -7.954 -7.676 1.00 98.56 104 PRO A CA 1
ATOM 792 C C . PRO A 1 104 ? 10.856 -8.097 -6.313 1.00 98.56 104 PRO A C 1
ATOM 794 O O . PRO A 1 104 ? 11.654 -9.005 -6.080 1.00 98.56 104 PRO A O 1
ATOM 797 N N . GLY A 1 105 ? 10.587 -7.153 -5.418 1.00 97.88 105 GLY A N 1
ATOM 798 C CA . GLY A 1 105 ? 11.277 -6.992 -4.138 1.00 97.88 105 GLY A CA 1
ATOM 799 C C . GLY A 1 105 ? 12.539 -6.126 -4.198 1.00 97.88 105 GLY A C 1
ATOM 800 O O . GLY A 1 105 ? 13.029 -5.703 -3.154 1.00 97.88 105 GLY A O 1
ATOM 801 N N . PHE A 1 106 ? 13.057 -5.821 -5.392 1.00 97.94 106 PHE A N 1
ATOM 802 C CA . PHE A 1 106 ? 14.235 -4.965 -5.561 1.00 97.94 106 PHE A CA 1
ATOM 803 C C . PHE A 1 106 ? 13.894 -3.474 -5.536 1.00 97.94 106 PHE A C 1
ATOM 805 O O . PHE A 1 106 ? 12.792 -3.057 -5.899 1.00 97.94 106 PHE A O 1
ATOM 812 N N . SER A 1 107 ? 14.891 -2.679 -5.146 1.00 97.69 107 SER A N 1
ATOM 813 C CA . SER A 1 107 ? 14.830 -1.221 -5.141 1.00 97.69 107 SER A CA 1
ATOM 814 C C . SER A 1 107 ? 14.573 -0.652 -6.533 1.00 97.69 107 SER A C 1
ATOM 816 O O . SER A 1 107 ? 15.295 -0.979 -7.481 1.00 97.69 107 SER A O 1
ATOM 818 N N . ILE A 1 108 ? 13.585 0.234 -6.630 1.00 98.50 108 ILE A N 1
ATOM 819 C CA . ILE A 1 108 ? 13.295 1.066 -7.801 1.00 98.50 108 ILE A CA 1
ATOM 820 C C . ILE A 1 108 ? 12.828 2.455 -7.363 1.00 98.50 108 ILE A C 1
ATOM 822 O O . ILE A 1 108 ? 12.503 2.677 -6.198 1.00 98.50 108 ILE A O 1
ATOM 826 N N . GLY A 1 109 ? 12.717 3.392 -8.297 1.00 97.88 109 GLY A N 1
ATOM 827 C CA . GLY A 1 109 ? 11.988 4.630 -8.033 1.00 97.88 109 GLY A CA 1
ATOM 828 C C . GLY A 1 109 ? 12.092 5.656 -9.145 1.00 97.88 109 GLY A C 1
ATOM 829 O O . GLY A 1 109 ? 12.955 5.566 -10.025 1.00 97.88 109 GLY A O 1
ATOM 830 N N . HIS A 1 110 ? 11.197 6.637 -9.080 1.00 98.31 110 HIS A N 1
ATOM 831 C CA .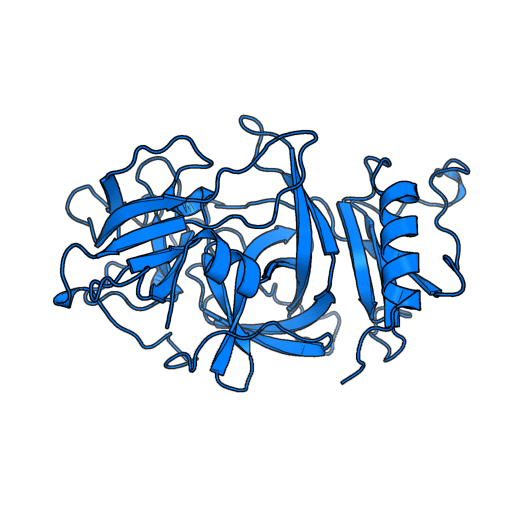 HIS A 1 110 ? 11.322 7.886 -9.817 1.00 98.31 110 HIS A CA 1
ATOM 832 C C . HIS A 1 110 ? 12.596 8.650 -9.377 1.00 98.31 110 HIS A C 1
ATOM 834 O O . HIS A 1 110 ? 12.980 8.562 -8.207 1.00 98.31 110 HIS A O 1
ATOM 840 N N . PRO A 1 111 ? 13.270 9.411 -10.260 1.00 96.31 111 PRO A N 1
ATOM 841 C CA . PRO A 1 111 ? 14.469 10.173 -9.909 1.00 96.31 111 PRO A CA 1
ATOM 842 C C . PRO A 1 111 ? 14.258 11.174 -8.769 1.00 96.31 111 PRO A C 1
ATOM 844 O O . PRO A 1 111 ? 15.159 11.365 -7.958 1.00 96.31 111 PRO A O 1
ATOM 847 N N . ASP A 1 112 ? 13.069 11.766 -8.678 1.00 95.31 112 ASP A N 1
ATOM 848 C CA . ASP A 1 112 ? 12.764 12.794 -7.672 1.00 95.31 112 ASP A CA 1
ATOM 849 C C . ASP A 1 112 ? 12.324 12.233 -6.315 1.00 95.31 112 ASP A C 1
ATOM 851 O O . ASP A 1 112 ? 12.160 12.983 -5.355 1.00 95.31 112 ASP A O 1
ATOM 855 N N . VAL A 1 113 ? 12.195 10.909 -6.190 1.00 92.56 113 VAL A N 1
ATOM 856 C CA . VAL A 1 113 ? 11.918 10.255 -4.904 1.00 92.56 113 VAL A CA 1
ATOM 857 C C . VAL A 1 113 ? 13.193 9.624 -4.332 1.00 92.56 113 VAL A C 1
ATOM 859 O O . VAL A 1 113 ? 14.290 9.739 -4.889 1.00 92.56 113 VAL A O 1
ATOM 862 N N . THR A 1 114 ? 13.092 9.006 -3.159 1.00 89.88 114 THR A N 1
ATOM 863 C CA . THR A 1 114 ? 14.205 8.280 -2.531 1.00 89.88 114 THR A CA 1
ATOM 864 C C . THR A 1 114 ? 14.374 6.904 -3.181 1.00 89.88 114 THR A C 1
ATOM 866 O O . THR A 1 114 ? 15.225 6.728 -4.054 1.00 89.88 114 THR A O 1
ATOM 869 N N . ALA A 1 115 ? 13.569 5.929 -2.769 1.00 93.81 115 ALA A N 1
ATOM 870 C CA . ALA A 1 115 ? 13.451 4.599 -3.347 1.00 93.81 115 ALA A CA 1
ATOM 871 C C . ALA A 1 115 ? 12.214 3.899 -2.766 1.00 93.81 115 ALA A C 1
ATOM 873 O O . ALA A 1 115 ? 11.793 4.172 -1.642 1.00 93.81 115 ALA A O 1
ATOM 874 N N . GLY A 1 116 ? 11.676 2.953 -3.520 1.00 96.38 116 GLY A N 1
ATOM 875 C CA . GLY A 1 116 ? 10.685 1.990 -3.065 1.00 96.38 116 GLY A CA 1
ATOM 876 C C . GLY A 1 116 ? 10.989 0.620 -3.648 1.00 96.38 116 GLY A C 1
ATOM 877 O O . GLY A 1 116 ? 12.116 0.332 -4.050 1.00 96.38 116 GLY A O 1
ATOM 878 N N . THR A 1 117 ? 9.974 -0.226 -3.716 1.00 98.19 117 THR A N 1
ATOM 879 C CA . THR A 1 117 ? 10.100 -1.620 -4.133 1.00 98.19 117 THR A CA 1
ATOM 880 C C . THR A 1 117 ? 9.348 -1.886 -5.440 1.00 98.19 117 THR A C 1
ATOM 882 O O . THR A 1 117 ? 8.231 -1.399 -5.647 1.00 98.19 117 THR A O 1
ATOM 885 N N . LEU A 1 118 ? 9.944 -2.696 -6.322 1.00 98.81 118 LEU A N 1
ATOM 886 C CA . LEU A 1 118 ? 9.262 -3.290 -7.474 1.00 98.81 118 LEU A CA 1
ATOM 887 C C . LEU A 1 118 ? 8.284 -4.342 -6.952 1.00 98.81 118 LEU A C 1
ATOM 889 O O . LEU A 1 118 ? 8.709 -5.380 -6.457 1.00 98.81 118 LEU A O 1
ATOM 893 N N . GLY A 1 119 ? 6.984 -4.083 -7.048 1.00 98.62 119 GLY A N 1
ATOM 894 C CA . GLY A 1 119 ? 5.959 -4.966 -6.502 1.00 98.62 119 GLY A CA 1
ATOM 895 C C . GLY A 1 119 ? 5.761 -6.234 -7.309 1.00 98.62 119 GLY A C 1
ATOM 896 O O . GLY A 1 119 ? 5.869 -7.334 -6.781 1.00 98.62 119 GLY A O 1
ATOM 897 N N . ALA A 1 120 ? 5.471 -6.082 -8.596 1.00 98.69 120 ALA A N 1
ATOM 898 C CA . ALA A 1 120 ? 5.333 -7.194 -9.527 1.00 98.69 120 ALA A CA 1
ATOM 899 C C . ALA A 1 120 ? 5.579 -6.722 -10.960 1.00 98.69 120 ALA A C 1
ATOM 901 O O . ALA A 1 120 ? 5.391 -5.545 -11.272 1.00 98.69 120 ALA A O 1
ATOM 902 N N . TRP A 1 121 ? 5.939 -7.657 -11.833 1.00 98.62 121 TRP A N 1
ATOM 903 C CA . TRP A 1 121 ? 5.748 -7.486 -13.268 1.00 98.62 121 TRP A CA 1
ATOM 904 C C . TRP A 1 121 ? 4.331 -7.918 -13.633 1.00 98.62 121 TRP A C 1
ATOM 906 O O . TRP A 1 121 ? 3.861 -8.956 -13.172 1.00 98.62 121 TRP A O 1
ATOM 916 N N . VAL A 1 122 ? 3.648 -7.111 -14.435 1.00 98.56 122 VAL A N 1
ATOM 917 C CA . VAL A 1 122 ? 2.253 -7.311 -14.841 1.00 98.56 122 VAL A CA 1
ATOM 918 C C . VAL A 1 122 ? 2.078 -6.939 -16.308 1.00 98.56 122 VAL A C 1
ATOM 920 O O . VAL A 1 122 ? 2.900 -6.224 -16.883 1.00 98.56 122 VAL A O 1
ATOM 923 N N . HIS A 1 123 ? 0.973 -7.359 -16.906 1.00 98.44 123 HIS A N 1
ATOM 924 C CA . HIS A 1 123 ? 0.503 -6.818 -18.176 1.00 98.44 123 HIS A CA 1
ATOM 925 C C . HIS A 1 123 ? -0.562 -5.744 -17.937 1.00 98.44 123 HIS A C 1
ATOM 927 O O . HIS A 1 123 ? -1.187 -5.691 -16.874 1.00 98.44 123 HIS A O 1
ATOM 933 N N . ARG A 1 124 ? -0.806 -4.885 -18.932 1.00 97.62 124 ARG A N 1
ATOM 934 C CA . ARG A 1 124 ? -1.802 -3.809 -18.838 1.00 97.62 124 ARG A CA 1
ATOM 935 C C . ARG A 1 124 ? -2.692 -3.741 -20.073 1.00 97.62 124 ARG A C 1
ATOM 937 O O . ARG A 1 124 ? -2.212 -3.628 -21.199 1.00 97.62 124 ARG A O 1
ATOM 944 N N . GLY A 1 125 ? -4.005 -3.737 -19.850 1.00 95.75 125 GLY A N 1
ATOM 945 C CA . GLY A 1 125 ? -5.001 -3.772 -20.914 1.00 95.75 125 GLY A CA 1
ATOM 946 C C . GLY A 1 125 ? -4.778 -4.971 -21.838 1.00 95.75 125 GLY A C 1
ATOM 947 O O . GLY A 1 125 ? -4.573 -6.092 -21.376 1.00 95.75 125 GLY A O 1
ATOM 948 N N . GLU A 1 126 ? -4.789 -4.709 -23.141 1.00 94.44 126 GLU A N 1
ATOM 949 C CA . GLU A 1 126 ? -4.541 -5.705 -24.192 1.00 94.44 126 GLU A CA 1
ATOM 950 C C . GLU A 1 126 ? -3.058 -5.784 -24.598 1.00 94.44 126 GLU A C 1
ATOM 952 O O . GLU A 1 126 ? -2.710 -6.547 -25.491 1.00 94.44 126 GLU A O 1
ATOM 957 N N . SER A 1 127 ? -2.174 -4.998 -23.969 1.00 94.75 127 SER A N 1
ATOM 958 C CA . SER A 1 127 ? -0.744 -5.032 -24.283 1.00 94.75 127 SER A CA 1
ATOM 959 C C . SER A 1 127 ? -0.100 -6.310 -23.752 1.00 94.75 127 SER A C 1
ATOM 961 O O . SER A 1 127 ? -0.338 -6.689 -22.604 1.00 94.75 127 SER A O 1
ATOM 963 N N . GLU A 1 128 ? 0.751 -6.924 -24.572 1.00 95.06 128 GLU A N 1
ATOM 964 C CA . GLU A 1 128 ? 1.640 -8.029 -24.186 1.00 95.06 128 GLU A CA 1
ATOM 965 C C . GLU A 1 128 ? 2.981 -7.524 -23.623 1.00 95.06 128 GLU A C 1
ATOM 967 O O . GLU A 1 128 ? 3.810 -8.318 -23.184 1.00 95.06 128 GLU A O 1
ATOM 972 N N . ALA A 1 129 ? 3.208 -6.205 -23.608 1.00 97.31 129 ALA A N 1
ATOM 973 C CA . ALA A 1 129 ? 4.366 -5.628 -22.936 1.00 97.31 129 ALA A CA 1
ATOM 974 C C . ALA A 1 129 ? 4.277 -5.848 -21.418 1.00 97.31 129 ALA A C 1
ATOM 976 O O . ALA A 1 129 ? 3.186 -5.928 -20.841 1.00 97.31 129 ALA A O 1
ATOM 977 N N . TYR A 1 130 ? 5.443 -5.920 -20.780 1.00 98.50 130 TYR A N 1
ATOM 978 C CA . TYR A 1 130 ? 5.556 -5.991 -19.330 1.00 98.50 130 TYR A CA 1
ATOM 979 C C . TYR A 1 130 ? 5.591 -4.594 -18.718 1.00 98.50 130 TYR A C 1
ATOM 981 O O . TYR A 1 130 ? 6.221 -3.677 -19.243 1.00 98.50 130 TYR A O 1
ATOM 989 N N . PHE A 1 131 ? 4.949 -4.460 -17.567 1.00 98.88 131 PHE A N 1
ATOM 990 C CA . PHE A 1 131 ? 4.918 -3.256 -16.755 1.00 98.88 131 PHE A CA 1
ATOM 991 C C . PHE A 1 131 ? 5.356 -3.606 -15.338 1.00 98.88 131 PHE A C 1
ATOM 993 O O . PHE A 1 131 ? 4.980 -4.653 -14.818 1.00 98.88 131 PHE A O 1
ATOM 1000 N N . ILE A 1 132 ? 6.110 -2.727 -14.689 1.00 98.81 132 ILE A N 1
ATOM 1001 C CA . ILE A 1 132 ? 6.314 -2.803 -13.242 1.00 98.81 132 ILE A CA 1
ATOM 1002 C C . ILE A 1 132 ? 5.112 -2.180 -12.531 1.00 98.81 132 ILE A C 1
ATOM 1004 O O . ILE A 1 132 ? 4.640 -1.117 -12.933 1.00 98.81 132 ILE A O 1
ATOM 1008 N N . LEU A 1 133 ? 4.642 -2.826 -11.468 1.00 98.88 133 LEU A N 1
ATOM 1009 C CA . LEU A 1 133 ? 3.661 -2.312 -10.514 1.00 98.88 133 LEU A CA 1
ATOM 1010 C C . LEU A 1 133 ? 4.383 -1.852 -9.243 1.00 98.88 133 LEU A C 1
ATOM 1012 O O . LEU A 1 133 ? 5.195 -2.592 -8.689 1.00 98.88 133 LEU A O 1
ATOM 1016 N N . SER A 1 134 ? 4.064 -0.653 -8.765 1.00 98.81 134 SER A N 1
ATOM 1017 C CA . SER A 1 134 ? 4.486 -0.140 -7.455 1.00 98.81 134 SER A CA 1
ATOM 1018 C C . SER A 1 134 ? 3.528 0.981 -7.019 1.00 98.81 134 SER A C 1
ATOM 1020 O O . SER A 1 134 ? 2.451 1.145 -7.600 1.00 98.81 134 SER A O 1
ATOM 1022 N N . ASN A 1 135 ? 3.869 1.748 -5.987 1.00 98.88 135 ASN A N 1
ATOM 1023 C CA . ASN A 1 135 ? 3.041 2.865 -5.536 1.00 98.88 135 ASN A CA 1
ATOM 1024 C C . ASN A 1 135 ? 3.175 4.097 -6.439 1.00 98.88 135 ASN A C 1
ATOM 1026 O O . ASN A 1 135 ? 4.208 4.321 -7.076 1.00 98.88 135 ASN A O 1
ATOM 1030 N N . ASN A 1 136 ? 2.146 4.945 -6.434 1.00 98.81 136 ASN A N 1
ATOM 1031 C CA . ASN A 1 136 ? 2.208 6.279 -7.024 1.00 98.81 136 ASN A CA 1
ATOM 1032 C C . ASN A 1 136 ? 3.307 7.104 -6.355 1.00 98.81 136 ASN A C 1
ATOM 1034 O O . ASN A 1 136 ? 4.135 7.670 -7.062 1.00 98.81 136 ASN A O 1
ATOM 1038 N N . HIS A 1 137 ? 3.408 7.112 -5.027 1.00 97.94 137 HIS A N 1
ATOM 1039 C CA . HIS A 1 137 ? 4.460 7.902 -4.380 1.00 97.94 137 HIS A CA 1
ATOM 1040 C C . HIS A 1 137 ? 5.891 7.413 -4.686 1.00 97.94 137 HIS A C 1
ATOM 1042 O O . HIS A 1 137 ? 6.840 8.136 -4.408 1.00 97.94 137 HIS A O 1
ATOM 1048 N N . ILE A 1 138 ? 6.054 6.227 -5.290 1.00 98.25 138 ILE A N 1
ATOM 1049 C CA . ILE A 1 138 ? 7.349 5.681 -5.721 1.00 98.25 138 ILE A CA 1
ATOM 1050 C C . ILE A 1 138 ? 7.617 5.923 -7.212 1.00 98.25 138 ILE A C 1
ATOM 1052 O O . ILE A 1 138 ? 8.729 6.306 -7.573 1.00 98.25 138 ILE A O 1
ATOM 1056 N N . LEU A 1 139 ? 6.633 5.701 -8.092 1.00 98.75 139 LEU A N 1
ATOM 1057 C CA . LEU A 1 139 ? 6.831 5.834 -9.548 1.00 98.75 139 LEU A CA 1
ATOM 1058 C C . LEU A 1 139 ? 6.407 7.189 -10.109 1.00 98.75 139 LEU A C 1
ATOM 1060 O O . LEU A 1 139 ? 6.889 7.582 -11.162 1.00 98.75 139 LEU A O 1
ATOM 1064 N N . ALA A 1 140 ? 5.485 7.867 -9.434 1.00 98.50 140 ALA A N 1
ATOM 1065 C CA . ALA A 1 140 ? 4.826 9.077 -9.903 1.00 98.50 140 ALA A CA 1
ATOM 1066 C C . ALA A 1 140 ? 5.024 10.282 -8.970 1.00 98.50 140 ALA A C 1
ATOM 1068 O O . ALA A 1 140 ? 4.294 11.267 -9.074 1.00 98.50 140 ALA A O 1
ATOM 1069 N N . SER A 1 141 ? 5.983 10.196 -8.041 1.00 97.12 141 SER A N 1
ATOM 1070 C CA . SER A 1 141 ? 6.357 11.279 -7.124 1.00 97.12 141 SER A CA 1
ATOM 1071 C C . SER A 1 141 ? 5.154 11.958 -6.453 1.00 97.12 141 SER A C 1
ATOM 1073 O O . SER A 1 141 ? 5.037 13.179 -6.424 1.00 97.12 141 SER A O 1
ATOM 1075 N N . SER A 1 142 ? 4.204 11.163 -5.949 1.00 97.19 142 SER A N 1
ATOM 1076 C CA . SER A 1 142 ? 2.985 11.671 -5.298 1.00 97.19 142 SER A CA 1
ATOM 1077 C C . SER A 1 142 ? 2.196 12.644 -6.190 1.00 97.19 142 SER A C 1
ATOM 1079 O O . SER A 1 142 ? 1.791 13.731 -5.759 1.00 97.19 142 SER A O 1
ATOM 1081 N N . ASN A 1 143 ? 1.957 12.211 -7.432 1.00 98.31 143 ASN A N 1
ATOM 1082 C CA . ASN A 1 143 ? 1.323 12.920 -8.552 1.00 98.31 143 ASN A CA 1
ATOM 1083 C C . ASN A 1 143 ? 2.163 13.979 -9.286 1.00 98.31 143 ASN A C 1
ATOM 1085 O O . ASN A 1 143 ? 1.613 14.594 -10.201 1.00 98.31 143 ASN A O 1
ATOM 1089 N N . ASP A 1 144 ? 3.418 14.223 -8.907 1.00 97.94 144 ASP A N 1
ATOM 1090 C CA . ASP A 1 144 ? 4.224 15.292 -9.525 1.00 97.94 144 ASP A CA 1
ATOM 1091 C C . ASP A 1 144 ? 5.012 14.845 -10.761 1.00 97.94 144 ASP A C 1
ATOM 1093 O O . ASP A 1 144 ? 5.548 15.693 -11.466 1.00 97.94 144 ASP A O 1
ATOM 1097 N N . ALA A 1 145 ? 5.079 13.541 -11.038 1.00 98.00 145 ALA A N 1
ATOM 1098 C CA . ALA A 1 145 ? 5.766 13.032 -12.222 1.00 98.00 145 ALA A CA 1
ATOM 1099 C C . ALA A 1 145 ? 4.945 13.208 -13.509 1.00 98.00 145 ALA A C 1
ATOM 1101 O O . ALA A 1 145 ? 3.706 13.233 -13.501 1.00 98.00 145 ALA A O 1
ATOM 1102 N N . GLU A 1 146 ? 5.642 13.210 -14.637 1.00 98.38 146 GLU A N 1
ATOM 1103 C CA . GLU A 1 146 ? 5.078 13.236 -15.976 1.00 98.38 146 GLU A CA 1
ATOM 1104 C C . GLU A 1 146 ? 5.020 11.827 -16.591 1.00 98.38 146 GLU A C 1
ATOM 1106 O O . GLU A 1 146 ? 5.823 10.929 -16.323 1.00 98.38 146 GLU A O 1
ATOM 1111 N N . MET A 1 147 ? 4.028 11.593 -17.454 1.00 98.62 147 MET A N 1
ATOM 1112 C CA . MET A 1 147 ? 3.967 10.342 -18.213 1.00 98.62 147 MET A CA 1
ATOM 1113 C C . MET A 1 147 ? 5.199 10.225 -19.122 1.00 98.62 147 MET A C 1
ATOM 1115 O O . MET A 1 147 ? 5.492 11.135 -19.892 1.00 98.62 147 MET A O 1
ATOM 1119 N N . GLY A 1 148 ? 5.871 9.075 -19.095 1.00 98.62 148 GLY A N 1
ATOM 1120 C CA . GLY A 1 148 ? 7.099 8.812 -19.851 1.00 98.62 148 GLY A CA 1
ATOM 1121 C C . GLY A 1 148 ? 8.389 8.956 -19.040 1.00 98.62 148 GLY A C 1
ATOM 1122 O O . GLY A 1 148 ? 9.442 8.503 -19.519 1.00 98.62 148 GLY A O 1
ATOM 1123 N N . ASP A 1 149 ? 8.306 9.502 -17.822 1.00 98.69 149 ASP A N 1
ATOM 1124 C CA . ASP A 1 149 ? 9.444 9.640 -16.917 1.00 98.69 149 ASP A CA 1
ATOM 1125 C C . ASP A 1 149 ? 10.118 8.296 -16.646 1.00 98.69 149 ASP A C 1
ATOM 1127 O O . ASP A 1 149 ? 9.475 7.246 -16.537 1.00 98.69 149 ASP A O 1
ATOM 1131 N N . ALA A 1 150 ? 11.448 8.322 -16.583 1.00 98.50 150 ALA A N 1
ATOM 1132 C CA . ALA A 1 150 ? 12.249 7.122 -16.402 1.00 98.50 150 ALA A CA 1
ATOM 1133 C C . ALA A 1 150 ? 12.167 6.629 -14.955 1.00 98.50 150 ALA A C 1
ATOM 1135 O O . ALA A 1 150 ? 12.416 7.385 -14.026 1.00 98.50 150 ALA A O 1
ATOM 1136 N N . ILE A 1 151 ? 11.919 5.336 -14.763 1.00 98.75 151 ILE A N 1
ATOM 1137 C CA . ILE A 1 151 ? 12.044 4.660 -13.469 1.00 98.75 151 ILE A CA 1
ATOM 1138 C C . ILE A 1 151 ? 13.371 3.914 -13.437 1.00 98.75 151 ILE A C 1
ATOM 1140 O O . ILE A 1 151 ? 13.694 3.182 -14.378 1.00 98.75 151 ILE A O 1
ATOM 1144 N N . ARG A 1 152 ? 14.135 4.085 -12.358 1.00 98.38 152 ARG A N 1
ATOM 1145 C CA . ARG A 1 152 ? 15.484 3.524 -12.205 1.00 98.38 152 ARG A CA 1
ATOM 1146 C C . ARG A 1 152 ? 15.481 2.259 -11.356 1.00 98.38 152 ARG A C 1
ATOM 1148 O O . ARG A 1 152 ? 14.634 2.103 -10.478 1.00 98.38 152 ARG A O 1
ATOM 1155 N N . GLN A 1 153 ? 16.448 1.384 -11.618 1.00 98.31 153 GLN A N 1
ATOM 1156 C CA . GLN A 1 153 ? 16.797 0.242 -10.774 1.00 98.31 153 GLN A CA 1
ATOM 1157 C C . GLN A 1 153 ? 18.327 0.150 -10.676 1.00 98.31 153 GLN A C 1
ATOM 1159 O O . GLN A 1 153 ? 18.960 -0.192 -11.687 1.00 98.31 153 GLN A O 1
ATOM 1164 N N . PRO A 1 154 ? 18.914 0.397 -9.493 1.00 97.31 154 PRO A N 1
ATOM 1165 C CA . PRO A 1 154 ? 18.232 0.649 -8.219 1.00 97.31 154 PRO A CA 1
ATOM 1166 C C . PRO A 1 154 ? 17.582 2.047 -8.150 1.00 97.31 154 PRO A C 1
ATOM 1168 O O . PRO A 1 154 ? 17.766 2.864 -9.052 1.00 97.31 154 PRO A O 1
ATOM 1171 N N . GLY A 1 155 ? 16.781 2.324 -7.115 1.00 96.12 155 GLY A N 1
ATOM 1172 C CA . GLY A 1 155 ? 16.259 3.672 -6.851 1.00 96.12 155 GLY A CA 1
ATOM 1173 C C . GLY A 1 155 ? 17.372 4.669 -6.494 1.00 96.12 155 GLY A C 1
ATOM 1174 O O . GLY A 1 155 ? 18.500 4.274 -6.187 1.00 96.12 155 GLY A O 1
ATOM 1175 N N . ARG A 1 156 ? 17.076 5.978 -6.510 1.00 94.12 156 ARG A N 1
ATOM 1176 C CA . ARG A 1 156 ? 18.086 7.038 -6.306 1.00 94.12 156 ARG A CA 1
ATOM 1177 C C . ARG A 1 156 ? 18.825 6.903 -4.973 1.00 94.12 156 ARG A C 1
ATOM 1179 O O . ARG A 1 156 ? 20.048 7.015 -4.946 1.00 94.12 156 ARG A O 1
ATOM 1186 N N . ALA A 1 157 ? 18.099 6.647 -3.884 1.00 91.25 157 ALA A N 1
ATOM 1187 C CA . ALA A 1 157 ? 18.680 6.489 -2.548 1.00 91.25 157 ALA A CA 1
ATOM 1188 C C . ALA A 1 157 ? 19.639 5.287 -2.441 1.00 91.25 157 ALA A C 1
ATOM 1190 O O . ALA A 1 157 ? 20.492 5.266 -1.561 1.00 91.25 157 ALA A O 1
ATOM 1191 N N . ASP A 1 158 ? 19.540 4.328 -3.364 1.00 93.56 158 ASP A N 1
ATOM 1192 C CA . ASP A 1 158 ? 20.374 3.125 -3.420 1.00 93.56 158 ASP A CA 1
ATOM 1193 C C . ASP A 1 158 ? 21.437 3.187 -4.536 1.00 93.56 158 ASP A C 1
ATOM 1195 O O . ASP A 1 158 ? 22.018 2.170 -4.914 1.00 93.56 158 ASP A O 1
ATOM 1199 N N . GLY A 1 159 ? 21.710 4.385 -5.065 1.00 93.44 159 GLY A N 1
ATOM 1200 C CA . GLY A 1 159 ? 22.799 4.641 -6.011 1.00 93.44 159 GLY A CA 1
ATOM 1201 C C . GLY A 1 159 ? 22.410 4.631 -7.491 1.00 93.44 159 GLY A C 1
ATOM 1202 O O . GLY A 1 159 ? 23.301 4.692 -8.334 1.00 93.44 159 GLY A O 1
ATOM 1203 N N . GLY A 1 160 ? 21.115 4.571 -7.820 1.00 95.56 160 GLY A N 1
ATOM 1204 C CA . GLY A 1 160 ? 20.643 4.556 -9.206 1.00 95.56 160 GLY A CA 1
ATOM 1205 C C . GLY A 1 160 ? 20.897 5.861 -9.967 1.00 95.56 160 GLY A C 1
ATOM 1206 O O . GLY A 1 160 ? 20.499 6.947 -9.524 1.00 95.56 160 GLY A O 1
ATOM 1207 N N . THR A 1 161 ? 21.489 5.761 -11.155 1.00 96.44 161 THR A N 1
ATOM 1208 C CA . THR A 1 161 ? 21.796 6.893 -12.047 1.00 96.44 161 THR A CA 1
ATOM 1209 C C . THR A 1 161 ? 20.879 6.928 -13.277 1.00 96.44 161 THR A C 1
ATOM 1211 O O . THR A 1 161 ? 19.959 6.125 -13.424 1.00 96.44 161 THR A O 1
ATOM 1214 N N . GLU A 1 162 ? 21.090 7.889 -14.178 1.00 95.44 162 GLU A N 1
ATOM 1215 C CA . GLU A 1 162 ? 20.356 7.973 -15.452 1.00 95.44 162 GLU A CA 1
ATOM 1216 C C . GLU A 1 162 ? 20.587 6.756 -16.362 1.00 95.44 162 GLU A C 1
ATOM 1218 O O . GLU A 1 162 ? 19.684 6.373 -17.107 1.00 95.44 162 GLU A O 1
ATOM 1223 N N . ASP A 1 163 ? 21.736 6.086 -16.228 1.00 96.94 163 ASP A N 1
ATOM 1224 C CA . ASP A 1 163 ? 22.083 4.870 -16.978 1.00 96.94 163 ASP A CA 1
ATOM 1225 C C . ASP A 1 163 ? 21.354 3.615 -16.456 1.00 96.94 163 ASP A C 1
ATOM 1227 O O . ASP A 1 163 ? 21.447 2.529 -17.037 1.00 96.94 163 ASP A O 1
ATOM 1231 N N . ASP A 1 164 ? 20.625 3.745 -15.344 1.00 98.00 164 ASP A N 1
ATOM 1232 C CA . ASP A 1 164 ? 19.956 2.649 -14.641 1.00 98.00 164 ASP A CA 1
ATOM 1233 C C . ASP A 1 164 ? 18.456 2.566 -14.929 1.00 98.00 164 ASP A C 1
ATOM 1235 O O . ASP A 1 164 ? 17.717 1.894 -14.199 1.00 98.00 164 ASP A O 1
ATOM 1239 N N . ALA A 1 165 ? 17.990 3.212 -15.998 1.00 98.25 165 ALA A N 1
ATOM 1240 C CA . ALA A 1 165 ? 16.599 3.136 -16.414 1.00 98.25 165 ALA A CA 1
ATOM 1241 C C . ALA A 1 165 ? 16.147 1.669 -16.602 1.00 98.25 165 ALA A C 1
ATOM 1243 O O . ALA A 1 165 ? 16.844 0.836 -17.190 1.00 98.25 165 ALA A O 1
ATOM 1244 N N . LEU A 1 166 ? 14.976 1.353 -16.052 1.00 98.56 166 LEU A N 1
ATOM 1245 C CA . LEU A 1 166 ? 14.330 0.040 -16.093 1.00 98.56 166 LEU A CA 1
ATOM 1246 C C . LEU A 1 166 ? 13.001 0.106 -16.856 1.00 98.56 166 LEU A C 1
ATOM 1248 O O . LEU A 1 166 ? 12.674 -0.801 -17.622 1.00 98.56 166 LEU A O 1
ATOM 1252 N N . ALA A 1 167 ? 12.238 1.178 -16.641 1.00 98.75 167 ALA A N 1
ATOM 1253 C CA . ALA A 1 167 ? 10.892 1.348 -17.174 1.00 98.75 167 ALA A CA 1
ATOM 1254 C C . ALA A 1 167 ? 10.556 2.832 -17.401 1.00 98.75 167 ALA A C 1
ATOM 1256 O O . ALA A 1 167 ? 11.307 3.710 -16.974 1.00 98.75 167 ALA A O 1
ATOM 1257 N N . ARG A 1 168 ? 9.422 3.118 -18.048 1.00 98.88 168 ARG A N 1
ATOM 1258 C CA . ARG A 1 168 ? 8.863 4.474 -18.202 1.00 98.88 168 ARG A CA 1
ATOM 1259 C C . ARG A 1 168 ? 7.458 4.565 -17.635 1.00 98.88 168 ARG A C 1
ATOM 1261 O O . ARG A 1 168 ? 6.633 3.709 -17.941 1.00 98.88 168 ARG A O 1
ATOM 1268 N N . LEU A 1 169 ? 7.170 5.579 -16.824 1.00 98.88 169 LEU A N 1
ATOM 1269 C CA . LEU A 1 169 ? 5.858 5.772 -16.203 1.00 98.88 169 LEU A CA 1
ATOM 1270 C C . LEU A 1 169 ? 4.752 5.850 -17.268 1.00 98.88 169 LEU A C 1
ATOM 1272 O O . LEU A 1 169 ? 4.858 6.626 -18.212 1.00 98.88 169 LEU A O 1
ATOM 1276 N N . THR A 1 170 ? 3.684 5.062 -17.120 1.00 98.50 170 THR A N 1
ATOM 1277 C CA . THR A 1 170 ? 2.582 5.025 -18.109 1.00 98.50 170 THR A CA 1
ATOM 1278 C C . THR A 1 170 ? 1.203 5.283 -17.526 1.00 98.50 170 THR A C 1
ATOM 1280 O O . THR A 1 170 ? 0.292 5.665 -18.264 1.00 98.50 170 THR A O 1
ATOM 1283 N N . ALA A 1 171 ? 1.015 5.045 -16.229 1.00 98.62 171 ALA A N 1
ATOM 1284 C CA . ALA A 1 171 ? -0.202 5.413 -15.526 1.00 98.62 171 ALA A CA 1
ATOM 1285 C C . ALA A 1 171 ? 0.024 5.432 -14.016 1.00 98.62 171 ALA A C 1
ATOM 1287 O O . ALA A 1 171 ? 0.799 4.647 -13.475 1.00 98.62 171 ALA A O 1
ATOM 1288 N N . PHE A 1 172 ? -0.745 6.267 -13.333 1.00 98.88 172 PHE A N 1
ATOM 1289 C CA . PHE A 1 172 ? -0.940 6.196 -11.894 1.00 98.88 172 PHE A CA 1
ATOM 1290 C C . PHE A 1 172 ? -2.371 6.591 -11.553 1.00 98.88 172 PHE A C 1
ATOM 1292 O O . PHE A 1 172 ? -3.029 7.310 -12.309 1.00 98.88 172 PHE A O 1
ATOM 1299 N N . VAL A 1 173 ? -2.859 6.126 -10.407 1.00 98.81 173 VAL A N 1
ATOM 1300 C CA . VAL A 1 173 ? -4.100 6.650 -9.834 1.00 98.81 173 VAL A CA 1
ATOM 1301 C C . VAL A 1 173 ? -3.746 7.900 -9.047 1.00 98.81 173 VAL A C 1
ATOM 1303 O O . VAL A 1 173 ? -2.882 7.848 -8.172 1.00 98.81 173 VAL A O 1
ATOM 1306 N N . ARG A 1 174 ? -4.366 9.033 -9.389 1.00 98.50 174 ARG A N 1
ATOM 1307 C CA . ARG A 1 174 ? -4.104 10.304 -8.711 1.00 98.50 174 ARG A CA 1
ATOM 1308 C C . ARG A 1 174 ? -4.517 10.206 -7.244 1.00 98.50 174 ARG A C 1
ATOM 1310 O O . ARG A 1 174 ? -5.658 9.859 -6.955 1.00 98.50 174 ARG A O 1
ATOM 1317 N N . ILE A 1 175 ? -3.604 10.556 -6.344 1.00 98.69 175 ILE A N 1
ATOM 1318 C CA . ILE A 1 175 ? -3.892 10.666 -4.913 1.00 98.69 175 ILE A CA 1
ATOM 1319 C C . ILE A 1 175 ? -4.549 12.022 -4.649 1.00 98.69 175 ILE A C 1
ATOM 1321 O O . ILE A 1 175 ? -4.026 13.066 -5.040 1.00 98.69 175 ILE A O 1
ATOM 1325 N N . HIS A 1 176 ? -5.686 12.012 -3.974 1.00 98.44 176 HIS A N 1
ATOM 1326 C CA . HIS A 1 176 ? -6.350 13.199 -3.474 1.00 98.44 176 HIS A CA 1
ATOM 1327 C C . HIS A 1 176 ? -5.889 13.482 -2.043 1.00 98.44 176 HIS A C 1
ATOM 1329 O O . HIS A 1 176 ? -6.154 12.705 -1.126 1.00 98.44 176 HIS A O 1
ATOM 1335 N N . PHE A 1 177 ? -5.211 14.610 -1.852 1.00 97.06 177 PHE A N 1
ATOM 1336 C CA . PHE A 1 177 ? -4.833 15.108 -0.532 1.00 97.06 177 PHE A CA 1
ATOM 1337 C C . PHE A 1 177 ? -5.955 16.007 0.006 1.00 97.06 177 PHE A C 1
ATOM 1339 O O . PHE A 1 177 ? -6.474 16.856 -0.723 1.00 97.06 177 PHE A O 1
ATOM 1346 N N . GLY A 1 178 ? -6.357 15.816 1.263 1.00 93.00 178 GLY A N 1
ATOM 1347 C CA . GLY A 1 178 ? -7.480 16.522 1.885 1.00 93.00 178 GLY A CA 1
ATOM 1348 C C . GLY A 1 178 ? -8.740 15.667 2.062 1.00 93.00 178 GLY A C 1
ATOM 1349 O O . GLY A 1 178 ? -8.682 14.585 2.642 1.00 93.00 178 GLY A O 1
ATOM 1350 N N . ALA A 1 179 ? -9.896 16.203 1.649 1.00 89.06 179 ALA A N 1
ATOM 1351 C CA . ALA A 1 179 ? -11.213 15.676 2.030 1.00 89.06 179 ALA A CA 1
ATOM 1352 C C . ALA A 1 179 ? -11.713 14.498 1.176 1.00 89.06 179 ALA A C 1
ATOM 1354 O O . ALA A 1 179 ? -12.537 13.715 1.649 1.00 89.06 179 ALA A O 1
ATOM 1355 N N . ASP A 1 180 ? -11.245 14.378 -0.068 1.00 96.50 180 ASP A N 1
ATOM 1356 C CA . ASP A 1 180 ? -11.663 13.292 -0.953 1.00 96.50 180 ASP A CA 1
ATOM 1357 C C . ASP A 1 180 ? -11.084 11.949 -0.489 1.00 96.50 180 ASP A C 1
ATOM 1359 O O . ASP A 1 180 ? -9.968 11.858 0.029 1.00 96.50 180 ASP A O 1
ATOM 1363 N N . ILE A 1 181 ? -11.852 10.884 -0.712 1.00 97.31 181 ILE A N 1
ATOM 1364 C CA . ILE A 1 181 ? -11.470 9.528 -0.328 1.00 97.31 181 ILE A CA 1
ATOM 1365 C C . ILE A 1 181 ? -10.759 8.827 -1.482 1.00 97.31 181 ILE A C 1
ATOM 1367 O O . ILE A 1 181 ? -11.297 8.684 -2.580 1.00 97.31 181 ILE A O 1
ATOM 1371 N N . ASN A 1 182 ? -9.580 8.295 -1.188 1.00 98.75 182 ASN A N 1
ATOM 1372 C CA . ASN A 1 182 ? -8.787 7.481 -2.092 1.00 98.75 182 ASN A CA 1
ATOM 1373 C C . ASN A 1 182 ? -9.120 5.994 -1.940 1.00 98.75 182 ASN A C 1
ATOM 1375 O O . ASN A 1 182 ? -9.587 5.529 -0.892 1.00 98.75 182 ASN A O 1
ATOM 1379 N N . LYS A 1 183 ? -8.841 5.232 -3.000 1.00 98.50 183 LYS A N 1
ATOM 1380 C CA . LYS A 1 183 ? -8.881 3.763 -2.976 1.00 98.50 183 LYS A CA 1
ATOM 1381 C C . LYS A 1 183 ? -7.503 3.138 -3.024 1.00 98.50 183 LYS A C 1
ATOM 1383 O O . LYS A 1 183 ? -7.300 2.119 -2.372 1.00 98.50 183 LYS A O 1
ATOM 1388 N N . VAL A 1 184 ? -6.595 3.717 -3.808 1.00 98.81 184 VAL A N 1
ATOM 1389 C CA . VAL A 1 184 ? -5.272 3.138 -4.016 1.00 98.81 184 VAL A CA 1
ATOM 1390 C C . VAL A 1 184 ? -4.187 4.194 -4.137 1.00 98.81 184 VAL A C 1
ATOM 1392 O O . VAL A 1 184 ? -4.404 5.251 -4.725 1.00 98.81 184 VAL A O 1
ATOM 1395 N N . ASP A 1 185 ? -3.009 3.854 -3.635 1.00 98.81 185 ASP A N 1
ATOM 1396 C CA . ASP A 1 185 ? -1.734 4.467 -3.986 1.00 98.81 185 ASP A CA 1
ATOM 1397 C C . ASP A 1 185 ? -0.978 3.499 -4.908 1.00 98.81 185 ASP A C 1
ATOM 1399 O O . ASP A 1 185 ? -0.327 2.554 -4.454 1.00 98.81 185 ASP A O 1
ATOM 1403 N N . ALA A 1 186 ? -1.134 3.675 -6.222 1.00 98.88 186 ALA A N 1
ATOM 1404 C CA . ALA A 1 186 ? -0.621 2.725 -7.202 1.00 98.88 186 ALA A CA 1
ATOM 1405 C C . ALA A 1 186 ? -0.267 3.381 -8.541 1.00 98.88 18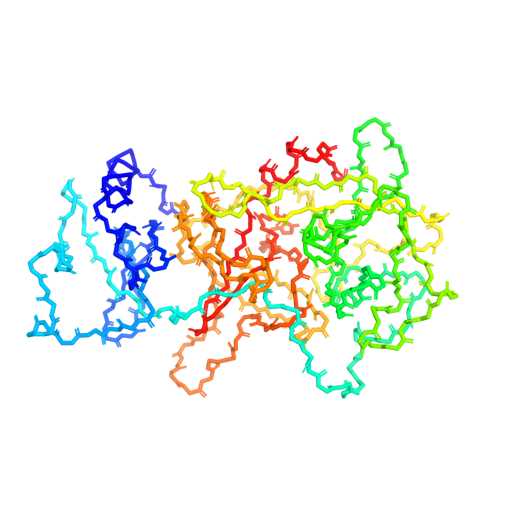6 ALA A C 1
ATOM 1407 O O . ALA A 1 186 ? -0.952 4.295 -9.016 1.00 98.88 186 ALA A O 1
ATOM 1408 N N . ALA A 1 187 ? 0.779 2.855 -9.171 1.00 98.88 187 ALA A N 1
ATOM 1409 C CA . ALA A 1 187 ? 1.269 3.266 -10.475 1.00 98.88 187 ALA A CA 1
ATOM 1410 C C . ALA A 1 187 ? 1.891 2.095 -11.242 1.00 98.88 187 ALA A C 1
ATOM 1412 O O . ALA A 1 187 ? 2.292 1.085 -10.660 1.00 98.88 187 ALA A O 1
ATOM 1413 N N . VAL A 1 188 ? 1.988 2.259 -12.559 1.00 98.88 188 VAL A N 1
ATOM 1414 C CA . VAL A 1 188 ? 2.626 1.311 -13.472 1.00 98.88 188 VAL A CA 1
ATOM 1415 C C . VAL A 1 188 ? 3.536 2.009 -14.472 1.00 98.88 188 VAL A C 1
ATOM 1417 O O . VAL A 1 188 ? 3.216 3.077 -15.007 1.00 98.88 188 VAL A O 1
ATOM 1420 N N . ALA A 1 189 ? 4.659 1.366 -14.771 1.00 98.88 189 ALA A N 1
ATOM 1421 C CA . ALA A 1 189 ? 5.635 1.827 -15.750 1.00 98.88 189 ALA A CA 1
ATOM 1422 C C . ALA A 1 189 ? 5.997 0.693 -16.720 1.00 98.88 189 ALA A C 1
ATOM 1424 O O . ALA A 1 189 ? 6.193 -0.437 -16.293 1.00 98.88 189 ALA A O 1
ATOM 1425 N N . GLU A 1 190 ? 6.057 0.976 -18.017 1.00 98.81 190 GLU A N 1
ATOM 1426 C CA . GLU A 1 190 ? 6.348 -0.005 -19.070 1.00 98.81 190 GLU A CA 1
ATOM 1427 C C . GLU A 1 190 ? 7.840 -0.334 -19.111 1.00 98.81 190 GLU A C 1
ATOM 1429 O O . GLU A 1 190 ? 8.669 0.577 -19.077 1.00 98.81 190 GLU A O 1
ATOM 1434 N N . ALA A 1 191 ? 8.184 -1.620 -19.188 1.00 98.69 191 ALA A N 1
ATOM 1435 C CA . ALA A 1 191 ? 9.562 -2.088 -19.297 1.00 98.69 191 ALA A CA 1
ATOM 1436 C C . ALA A 1 191 ? 10.251 -1.503 -20.537 1.00 98.69 191 ALA A C 1
ATOM 1438 O O . ALA A 1 191 ? 9.663 -1.462 -21.616 1.00 98.69 191 ALA A O 1
ATOM 1439 N N . LEU A 1 192 ? 11.532 -1.143 -20.428 1.00 98.44 192 LEU A N 1
ATOM 1440 C CA . LEU A 1 192 ? 12.303 -0.739 -21.612 1.00 98.44 192 LEU A CA 1
ATOM 1441 C C . LEU A 1 192 ? 12.591 -1.910 -22.564 1.00 98.44 192 LEU A C 1
ATOM 1443 O O . LEU A 1 192 ? 12.739 -1.703 -23.767 1.00 98.44 192 LEU A O 1
ATOM 1447 N N . SER A 1 193 ? 12.692 -3.132 -22.037 1.00 97.62 193 SER A N 1
ATOM 1448 C CA . SER A 1 193 ? 12.809 -4.359 -22.827 1.00 97.62 193 SER A CA 1
ATOM 1449 C C . SER A 1 193 ? 12.383 -5.584 -22.012 1.00 97.62 193 SER A C 1
ATOM 1451 O O . SER A 1 193 ? 12.413 -5.573 -20.781 1.00 97.62 193 SER A O 1
ATOM 1453 N N . ALA A 1 194 ? 12.017 -6.668 -22.702 1.00 96.31 194 ALA A N 1
ATOM 1454 C CA . ALA A 1 194 ? 11.643 -7.934 -22.065 1.00 96.31 194 ALA A CA 1
ATOM 1455 C C . ALA A 1 194 ? 12.819 -8.630 -21.347 1.00 96.31 194 ALA A C 1
ATOM 1457 O O . ALA A 1 194 ? 12.600 -9.411 -20.430 1.00 96.31 194 ALA A O 1
ATOM 1458 N N . GLU A 1 195 ? 14.067 -8.321 -21.714 1.00 97.75 195 GLU A N 1
ATOM 1459 C CA . GLU A 1 195 ? 15.274 -8.877 -21.076 1.00 97.75 195 GLU A CA 1
ATOM 1460 C C . GLU A 1 195 ? 15.478 -8.374 -19.638 1.00 97.75 195 GLU A C 1
ATOM 1462 O O . GLU A 1 195 ? 16.275 -8.929 -18.884 1.00 97.75 195 GLU A O 1
ATOM 1467 N N . LEU A 1 196 ? 14.769 -7.312 -19.248 1.00 98.00 196 LEU A N 1
ATOM 1468 C CA . LEU A 1 196 ? 14.809 -6.748 -17.900 1.00 98.00 196 LEU A CA 1
ATOM 1469 C C . LEU A 1 196 ? 13.883 -7.480 -16.922 1.00 98.00 196 LEU A C 1
ATOM 1471 O O . LEU A 1 196 ? 13.961 -7.221 -15.721 1.00 98.00 196 LEU A O 1
ATOM 1475 N N . VAL A 1 197 ? 13.018 -8.361 -17.424 1.00 98.31 197 VAL A N 1
ATOM 1476 C CA . VAL A 1 197 ? 11.922 -8.973 -16.672 1.00 98.31 197 VAL A CA 1
ATOM 1477 C C . VAL A 1 197 ? 12.386 -10.257 -15.995 1.00 98.31 197 VAL A C 1
ATOM 1479 O O . VAL A 1 197 ? 12.907 -11.165 -16.635 1.00 98.31 197 VAL A O 1
ATOM 1482 N N . GLU A 1 198 ? 12.150 -10.343 -14.689 1.00 98.00 198 GLU A N 1
ATOM 1483 C CA . GLU A 1 198 ? 12.247 -11.571 -13.899 1.00 98.00 198 GLU A CA 1
ATOM 1484 C C . GLU A 1 198 ? 10.958 -11.696 -13.091 1.00 98.00 198 GLU A C 1
ATOM 1486 O O . GLU A 1 198 ? 10.591 -10.762 -12.386 1.00 98.00 198 GLU A O 1
ATOM 1491 N N . LEU A 1 199 ? 10.253 -12.818 -13.207 1.00 97.88 199 LEU A N 1
ATOM 1492 C CA . LEU A 1 199 ? 8.911 -12.990 -12.637 1.00 97.88 199 LEU A CA 1
ATOM 1493 C C . LEU A 1 199 ? 8.939 -13.560 -11.214 1.00 97.88 199 LEU A C 1
ATOM 1495 O O . LEU A 1 199 ? 7.931 -13.500 -10.509 1.00 97.88 199 LEU A O 1
ATOM 1499 N N . GLU A 1 200 ? 10.064 -14.135 -10.791 1.00 97.94 200 GLU A N 1
ATOM 1500 C CA . GLU A 1 200 ? 10.195 -14.746 -9.471 1.00 97.94 200 GLU A CA 1
ATOM 1501 C C . GLU A 1 200 ? 10.508 -13.718 -8.386 1.00 97.94 200 GLU A C 1
ATOM 1503 O O . GLU A 1 200 ? 11.551 -13.063 -8.394 1.00 97.94 200 GLU A O 1
ATOM 1508 N N . ILE A 1 201 ? 9.617 -13.621 -7.401 1.00 98.00 201 ILE A N 1
ATOM 1509 C CA . ILE A 1 201 ? 9.869 -12.873 -6.173 1.00 98.00 201 ILE A CA 1
ATOM 1510 C C . ILE A 1 201 ? 10.844 -13.699 -5.318 1.00 98.00 201 ILE A C 1
ATOM 1512 O O . ILE A 1 201 ? 10.560 -14.873 -5.059 1.00 98.00 201 ILE A O 1
ATOM 1516 N N . PRO A 1 202 ? 11.982 -13.149 -4.855 1.00 95.44 202 PRO A N 1
ATOM 1517 C CA . PRO A 1 202 ? 12.912 -13.888 -4.006 1.00 95.44 202 PRO A CA 1
ATOM 1518 C C . PRO A 1 202 ? 12.200 -14.508 -2.796 1.00 95.44 202 PRO A C 1
ATOM 1520 O O . PRO A 1 202 ? 11.395 -13.846 -2.152 1.00 95.44 202 PRO A O 1
ATOM 1523 N N . VAL A 1 203 ? 12.505 -15.771 -2.483 1.00 95.38 203 VAL A N 1
ATOM 1524 C CA . VAL A 1 203 ? 11.885 -16.579 -1.406 1.00 95.38 203 VAL A CA 1
ATOM 1525 C C . VAL A 1 203 ? 10.416 -16.967 -1.650 1.00 95.38 203 VAL A C 1
ATOM 1527 O O . VAL A 1 203 ? 10.053 -18.108 -1.373 1.00 95.38 203 VAL A O 1
ATOM 1530 N N . ILE A 1 204 ? 9.579 -16.072 -2.180 1.00 97.50 204 ILE A N 1
ATOM 1531 C CA . ILE A 1 204 ? 8.137 -16.314 -2.379 1.00 97.50 204 ILE A CA 1
ATOM 1532 C C . ILE A 1 204 ? 7.852 -17.115 -3.663 1.00 97.50 204 ILE A C 1
ATOM 1534 O O . ILE A 1 204 ? 6.973 -17.975 -3.663 1.00 97.50 204 ILE A O 1
ATOM 1538 N N . GLY A 1 205 ? 8.607 -16.874 -4.737 1.00 97.81 205 GLY A N 1
ATOM 1539 C CA . GLY A 1 205 ? 8.410 -17.484 -6.053 1.00 97.81 205 GLY A CA 1
ATOM 1540 C C . GLY A 1 205 ? 7.521 -16.652 -6.982 1.00 97.81 205 GLY A C 1
ATOM 1541 O O . GLY A 1 205 ? 7.369 -15.442 -6.812 1.00 97.81 205 GLY A O 1
ATOM 1542 N N . ARG A 1 206 ? 6.966 -17.293 -8.015 1.00 97.44 206 ARG A N 1
ATOM 1543 C CA . ARG A 1 206 ? 6.042 -16.643 -8.960 1.00 97.44 206 ARG A CA 1
ATOM 1544 C C . ARG A 1 206 ? 4.664 -16.486 -8.333 1.00 97.44 206 ARG A C 1
ATOM 1546 O O . ARG A 1 206 ? 4.194 -17.384 -7.640 1.00 97.44 206 ARG A O 1
ATOM 1553 N N . ILE A 1 207 ? 4.004 -15.374 -8.633 1.00 97.75 207 ILE A N 1
ATOM 1554 C CA . ILE A 1 207 ? 2.613 -15.160 -8.232 1.00 97.75 207 ILE A CA 1
ATOM 1555 C C . ILE A 1 207 ? 1.670 -16.014 -9.096 1.00 97.75 207 ILE A C 1
ATOM 1557 O O . ILE A 1 207 ? 1.954 -16.300 -10.257 1.00 97.75 207 ILE A O 1
ATOM 1561 N N . CYS A 1 208 ? 0.541 -16.432 -8.528 1.00 97.88 208 CYS A N 1
ATOM 1562 C CA . CYS A 1 208 ? -0.485 -17.227 -9.218 1.00 97.88 208 CYS A CA 1
ATOM 1563 C C . CYS A 1 208 ? -1.550 -16.353 -9.904 1.00 97.88 208 CYS A C 1
ATOM 1565 O O . CYS A 1 208 ? -2.289 -16.823 -10.770 1.00 97.88 208 CYS A O 1
ATOM 1567 N N . GLY A 1 209 ? -1.648 -15.085 -9.500 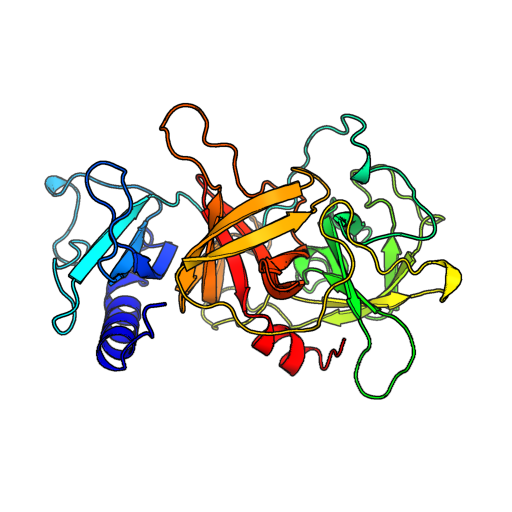1.00 98.06 209 GLY A N 1
ATOM 1568 C CA . GLY A 1 209 ? -2.656 -14.135 -9.949 1.00 98.06 209 GLY A CA 1
ATOM 1569 C C . GLY A 1 209 ? -3.063 -13.179 -8.832 1.00 98.06 209 GLY A C 1
ATOM 1570 O O . GLY A 1 209 ? -2.325 -12.981 -7.865 1.00 98.06 209 GLY A O 1
ATOM 1571 N N . PHE A 1 210 ? -4.262 -12.610 -8.957 1.00 98.50 210 PHE A N 1
ATOM 1572 C CA . PHE A 1 210 ? -4.811 -11.642 -8.009 1.00 98.50 210 PHE A CA 1
ATOM 1573 C C . PHE A 1 210 ? -6.080 -12.171 -7.339 1.00 98.50 210 PHE A C 1
ATOM 1575 O O . PHE A 1 210 ? -6.980 -12.661 -8.024 1.00 98.50 210 PHE A O 1
ATOM 1582 N N . ARG A 1 211 ? -6.175 -12.025 -6.016 1.00 97.00 211 ARG A N 1
ATOM 1583 C CA . ARG A 1 211 ? -7.422 -12.189 -5.253 1.00 97.00 211 ARG A CA 1
ATOM 1584 C C . ARG A 1 211 ? -7.389 -11.287 -4.035 1.00 97.00 211 ARG A C 1
ATOM 1586 O O . ARG A 1 211 ? -6.328 -11.084 -3.470 1.00 97.00 211 ARG A O 1
ATOM 1593 N N . ASP A 1 212 ? -8.536 -10.821 -3.570 1.00 97.19 212 ASP A N 1
ATOM 1594 C CA . ASP A 1 212 ? -8.562 -10.078 -2.313 1.00 97.19 212 ASP A CA 1
ATOM 1595 C C . ASP A 1 212 ? -8.325 -10.987 -1.108 1.00 97.19 212 ASP A C 1
ATOM 1597 O O . ASP A 1 212 ? -8.701 -12.165 -1.110 1.00 97.19 212 ASP A O 1
ATOM 1601 N N . PHE A 1 213 ? -7.724 -10.413 -0.069 1.00 96.75 213 PHE A N 1
ATOM 1602 C CA . PHE A 1 213 ? -7.563 -11.095 1.203 1.00 96.75 213 PHE A CA 1
ATOM 1603 C C . PHE A 1 213 ? -8.863 -11.166 1.997 1.00 96.75 213 PHE A C 1
ATOM 1605 O O . PHE A 1 213 ? -9.725 -10.283 1.929 1.00 96.75 213 PHE A O 1
ATOM 1612 N N . GLU A 1 214 ? -8.951 -12.209 2.809 1.00 94.88 214 GLU A N 1
ATOM 1613 C CA . GLU A 1 214 ? -9.903 -12.322 3.901 1.00 94.88 214 GLU A CA 1
ATOM 1614 C C . GLU A 1 214 ? -9.229 -11.988 5.237 1.00 94.88 214 GLU A C 1
ATOM 1616 O O . GLU A 1 214 ? -8.006 -12.017 5.391 1.00 94.88 214 GLU A O 1
ATOM 1621 N N . LEU A 1 215 ? -10.049 -11.658 6.233 1.00 94.75 215 LEU A N 1
ATOM 1622 C CA . LEU A 1 215 ? -9.568 -11.434 7.587 1.00 94.75 215 LEU A CA 1
ATOM 1623 C C . LEU A 1 215 ? -8.905 -12.717 8.128 1.00 94.75 215 LEU A C 1
ATOM 1625 O O . LEU A 1 215 ? -9.533 -13.778 8.166 1.00 94.75 215 LEU A O 1
ATOM 1629 N N . GLY A 1 216 ? -7.655 -12.603 8.579 1.00 93.06 216 GLY A N 1
ATOM 1630 C CA . GLY A 1 216 ? -6.841 -13.721 9.054 1.00 93.06 216 GLY A CA 1
ATOM 1631 C C . GLY A 1 216 ? -6.049 -14.457 7.972 1.00 93.06 216 GLY A C 1
ATOM 1632 O O . GLY A 1 216 ? -5.425 -15.466 8.296 1.00 93.06 216 GLY A O 1
ATOM 1633 N N . ASP A 1 217 ? -6.046 -13.987 6.720 1.00 95.50 217 ASP A N 1
ATOM 1634 C CA . ASP A 1 217 ? -5.103 -14.491 5.717 1.00 95.50 217 ASP A CA 1
ATOM 1635 C C . ASP A 1 217 ? -3.657 -14.251 6.185 1.00 95.50 217 ASP A C 1
ATOM 1637 O O . ASP A 1 217 ? -3.293 -13.143 6.597 1.00 95.50 217 ASP A O 1
ATOM 1641 N N . ARG A 1 218 ? -2.830 -15.300 6.102 1.00 96.19 218 ARG A N 1
ATOM 1642 C CA . ARG A 1 218 ? -1.375 -15.210 6.259 1.00 96.19 218 ARG A CA 1
ATOM 1643 C C . ARG A 1 218 ? -0.762 -14.706 4.964 1.00 96.19 218 ARG A C 1
ATOM 1645 O O . ARG A 1 218 ? -1.079 -15.203 3.881 1.00 96.19 218 ARG A O 1
ATOM 1652 N N . VAL A 1 219 ? 0.112 -13.718 5.081 1.00 97.62 219 VAL A N 1
ATOM 1653 C CA . VAL A 1 219 ? 0.681 -12.994 3.947 1.00 97.62 219 VAL A CA 1
ATOM 1654 C C . VAL A 1 219 ? 2.181 -12.840 4.095 1.00 97.62 219 VAL A C 1
ATOM 1656 O O . VAL A 1 219 ? 2.719 -12.740 5.195 1.00 97.62 219 VAL A O 1
ATOM 1659 N N . ARG A 1 220 ? 2.864 -12.792 2.959 1.00 97.62 220 ARG A N 1
ATOM 1660 C CA . ARG A 1 220 ? 4.303 -12.570 2.870 1.00 97.62 220 ARG A CA 1
ATOM 1661 C C . ARG A 1 220 ? 4.583 -11.457 1.884 1.00 97.62 220 ARG A C 1
ATOM 1663 O O . ARG A 1 220 ? 3.837 -11.272 0.923 1.00 97.62 220 ARG A O 1
ATOM 1670 N N . LYS A 1 221 ? 5.666 -10.726 2.106 1.00 97.12 221 LYS A N 1
ATOM 1671 C CA . LYS A 1 221 ? 6.152 -9.714 1.165 1.00 97.12 221 LYS A CA 1
ATOM 1672 C C . LYS A 1 221 ? 7.664 -9.772 1.101 1.00 97.12 221 LYS A C 1
ATOM 1674 O O . LYS A 1 221 ? 8.303 -10.013 2.122 1.00 97.12 221 LYS A O 1
ATOM 1679 N N . THR A 1 222 ? 8.226 -9.468 -0.060 1.00 97.06 222 THR A N 1
ATOM 1680 C CA . THR A 1 222 ? 9.659 -9.207 -0.215 1.00 97.06 222 THR A CA 1
ATOM 1681 C C . THR A 1 222 ? 9.823 -7.748 -0.597 1.00 97.06 222 THR A C 1
ATOM 1683 O O . THR A 1 222 ? 9.278 -7.327 -1.613 1.00 97.06 222 THR A O 1
ATOM 1686 N N . GLY A 1 223 ? 10.531 -6.985 0.233 1.00 94.75 223 GLY A N 1
ATOM 1687 C CA . GLY A 1 223 ? 10.738 -5.551 0.052 1.00 94.75 223 GLY A CA 1
ATOM 1688 C C . GLY A 1 223 ? 12.197 -5.159 0.203 1.00 94.75 223 GLY A C 1
ATOM 1689 O O . GLY A 1 223 ? 12.964 -5.839 0.887 1.00 94.75 223 GLY A O 1
ATOM 1690 N N . ARG A 1 224 ? 12.600 -4.061 -0.438 1.00 93.62 224 ARG A N 1
ATOM 1691 C CA . ARG A 1 224 ? 14.010 -3.641 -0.507 1.00 93.62 224 ARG A CA 1
ATOM 1692 C C . ARG A 1 224 ? 14.639 -3.329 0.857 1.00 93.62 224 ARG A C 1
ATOM 1694 O O . ARG A 1 224 ? 15.865 -3.201 0.933 1.00 93.62 224 ARG A O 1
ATOM 1701 N N . THR A 1 225 ? 13.830 -3.129 1.899 1.00 90.75 225 THR A N 1
ATOM 1702 C CA . THR A 1 225 ? 14.274 -2.709 3.229 1.00 90.75 225 THR A CA 1
ATOM 1703 C C . THR A 1 225 ? 14.287 -3.875 4.203 1.00 90.75 225 THR A C 1
ATOM 1705 O O . THR A 1 225 ? 15.352 -4.209 4.724 1.00 90.75 225 THR A O 1
ATOM 1708 N N . THR A 1 226 ? 13.129 -4.489 4.450 1.00 90.94 226 THR A N 1
ATOM 1709 C CA . THR A 1 226 ? 12.996 -5.574 5.442 1.00 90.94 226 THR A CA 1
ATOM 1710 C C . THR A 1 226 ? 13.122 -6.968 4.824 1.00 90.94 226 THR A C 1
ATOM 1712 O O . THR A 1 226 ? 12.926 -7.968 5.510 1.00 90.94 226 THR A O 1
ATOM 1715 N N . GLU A 1 227 ? 13.456 -7.047 3.532 1.00 93.00 227 GLU A N 1
ATOM 1716 C CA . GLU A 1 227 ? 13.552 -8.286 2.758 1.00 93.00 227 GLU A CA 1
ATOM 1717 C C . GLU A 1 227 ? 12.253 -9.096 2.852 1.00 93.00 227 GLU A C 1
ATOM 1719 O O . GLU A 1 227 ? 11.171 -8.522 2.688 1.00 93.00 227 GLU A O 1
ATOM 1724 N N . THR A 1 228 ? 12.326 -10.414 3.055 1.00 93.94 228 THR A N 1
ATOM 1725 C CA . THR A 1 228 ? 11.124 -11.247 3.162 1.00 93.94 228 THR A CA 1
ATOM 1726 C C . THR A 1 228 ? 10.614 -11.268 4.596 1.00 93.94 228 THR A C 1
ATOM 1728 O O . THR A 1 228 ? 11.326 -11.692 5.503 1.00 93.94 228 THR A O 1
ATOM 1731 N N . THR A 1 229 ? 9.369 -10.839 4.791 1.00 94.19 229 THR A N 1
ATOM 1732 C CA . THR A 1 229 ? 8.663 -10.903 6.079 1.00 94.19 229 THR A CA 1
ATOM 1733 C C . THR A 1 229 ? 7.318 -11.595 5.908 1.00 94.19 229 THR A C 1
ATOM 1735 O O . THR A 1 229 ? 6.769 -11.658 4.803 1.00 94.19 229 THR A O 1
ATOM 1738 N N . GLU A 1 230 ? 6.798 -12.116 7.015 1.00 94.75 230 GLU A N 1
ATOM 1739 C CA . GLU A 1 230 ? 5.513 -12.806 7.094 1.00 94.75 230 GLU A CA 1
ATOM 1740 C C . GLU A 1 230 ? 4.621 -12.109 8.125 1.00 94.75 230 GLU A C 1
ATOM 1742 O O . GLU A 1 230 ? 5.106 -11.503 9.087 1.00 94.75 230 GLU A O 1
ATOM 1747 N N . GLY A 1 231 ? 3.315 -12.150 7.899 1.00 93.88 231 GLY A N 1
ATOM 1748 C CA . GLY A 1 231 ? 2.346 -11.459 8.727 1.00 93.88 231 GLY A CA 1
ATOM 1749 C C . GLY A 1 231 ? 0.920 -11.925 8.501 1.00 93.88 231 GLY A C 1
ATOM 1750 O O . GLY A 1 231 ? 0.648 -12.838 7.719 1.00 93.88 231 GLY A O 1
ATOM 1751 N N . LEU A 1 232 ? 0.002 -11.245 9.175 1.00 93.75 232 LEU A N 1
ATOM 1752 C CA . LEU A 1 232 ? -1.414 -11.575 9.211 1.00 93.75 232 LEU A CA 1
ATOM 1753 C C . LEU A 1 232 ? -2.261 -10.359 8.840 1.00 93.75 232 LEU A C 1
ATOM 1755 O O . LEU A 1 232 ? -2.026 -9.253 9.332 1.00 93.75 232 LEU A O 1
ATOM 1759 N N . VAL A 1 233 ? -3.288 -10.571 8.020 1.00 96.12 233 VAL A N 1
ATOM 1760 C CA . VAL A 1 233 ? -4.332 -9.569 7.770 1.00 96.12 233 VAL A CA 1
ATOM 1761 C C . VAL A 1 233 ? -5.232 -9.471 9.006 1.00 96.12 233 VAL A C 1
ATOM 1763 O O . VAL A 1 233 ? -6.080 -10.333 9.243 1.00 96.12 233 VAL A O 1
ATOM 1766 N N . GLU A 1 234 ? -5.046 -8.424 9.810 1.00 93.62 234 GLU A N 1
ATOM 1767 C CA . GLU A 1 234 ? -5.729 -8.238 11.101 1.00 93.62 234 GLU A CA 1
ATOM 1768 C C . GLU A 1 234 ? -6.964 -7.347 11.034 1.00 93.62 234 GLU A C 1
ATOM 1770 O O . GLU A 1 234 ? -7.855 -7.477 11.875 1.00 93.62 234 GLU A O 1
ATOM 1775 N N . THR A 1 235 ? -7.012 -6.452 10.049 1.00 96.25 235 THR A N 1
ATOM 1776 C CA . THR A 1 235 ? -8.152 -5.567 9.807 1.00 96.25 235 THR A CA 1
ATOM 1777 C C . THR A 1 235 ? -8.374 -5.458 8.309 1.00 96.25 235 THR A C 1
ATOM 1779 O O . THR A 1 235 ? -7.426 -5.305 7.536 1.00 96.25 235 THR A O 1
ATOM 1782 N N . ILE A 1 236 ? -9.632 -5.497 7.891 1.00 97.88 236 ILE A N 1
ATOM 1783 C CA . ILE A 1 236 ? -10.045 -5.258 6.509 1.00 97.88 236 ILE A CA 1
ATOM 1784 C C . ILE A 1 236 ? -11.115 -4.168 6.455 1.00 97.88 236 ILE A C 1
ATOM 1786 O O . ILE A 1 236 ? -11.660 -3.764 7.486 1.00 97.88 236 ILE A O 1
ATOM 1790 N N . ALA A 1 237 ? -11.414 -3.695 5.243 1.00 97.25 237 ALA A N 1
ATOM 1791 C CA . ALA A 1 237 ? -12.318 -2.569 5.012 1.00 97.25 237 ALA A CA 1
ATOM 1792 C C . ALA A 1 237 ? -11.907 -1.304 5.793 1.00 97.25 237 ALA A C 1
ATOM 1794 O O . ALA A 1 237 ? -12.757 -0.501 6.160 1.00 97.25 237 ALA A O 1
ATOM 1795 N N . ALA A 1 238 ? -10.610 -1.142 6.069 1.00 98.19 238 ALA A N 1
ATOM 1796 C CA . ALA A 1 238 ? -10.128 -0.045 6.886 1.00 98.19 238 ALA A CA 1
ATOM 1797 C C . ALA A 1 238 ? -10.163 1.272 6.103 1.00 98.19 238 ALA A C 1
ATOM 1799 O O . ALA A 1 238 ? -9.723 1.334 4.950 1.00 98.19 238 ALA A O 1
ATOM 1800 N N . THR A 1 239 ? -10.652 2.326 6.745 1.00 98.62 239 THR A N 1
ATOM 1801 C CA . THR A 1 239 ? -10.480 3.707 6.311 1.00 98.62 239 THR A CA 1
ATOM 1802 C C . THR A 1 239 ? -9.390 4.354 7.149 1.00 98.62 239 THR A C 1
ATOM 1804 O O . THR A 1 239 ? -9.575 4.555 8.346 1.00 98.62 239 THR A O 1
ATOM 1807 N N . SER A 1 240 ? -8.255 4.666 6.522 1.00 98.06 240 SER A N 1
ATOM 1808 C CA . SER A 1 240 ? -7.032 5.138 7.175 1.00 98.06 240 SER A CA 1
ATOM 1809 C C . SER A 1 240 ? -6.599 6.514 6.668 1.00 98.06 240 SER A C 1
ATOM 1811 O O . SER A 1 240 ? -6.637 6.784 5.466 1.00 98.06 240 SER A O 1
ATOM 1813 N N . ARG A 1 241 ? -6.151 7.378 7.582 1.00 97.62 241 ARG A N 1
ATOM 1814 C CA . ARG A 1 241 ? -5.562 8.692 7.292 1.00 97.62 241 ARG A CA 1
ATOM 1815 C C . ARG A 1 241 ? -4.046 8.562 7.271 1.00 97.62 241 ARG A C 1
ATOM 1817 O O . ARG A 1 241 ? -3.447 8.205 8.281 1.00 97.62 241 ARG A O 1
ATOM 1824 N N . ILE A 1 242 ? -3.454 8.836 6.116 1.00 97.69 242 ILE A N 1
ATOM 1825 C CA . ILE A 1 242 ? -2.035 8.628 5.838 1.00 97.69 242 ILE A CA 1
ATOM 1826 C C . ILE A 1 242 ? -1.373 9.982 5.599 1.00 97.69 242 ILE A C 1
ATOM 1828 O O . ILE A 1 242 ? -1.878 10.806 4.833 1.00 97.69 242 ILE A O 1
ATOM 1832 N N . ASN A 1 243 ? -0.245 10.211 6.262 1.00 95.94 243 ASN A N 1
ATOM 1833 C CA . ASN A 1 243 ? 0.582 11.394 6.086 1.00 95.94 243 ASN A CA 1
ATOM 1834 C C . ASN A 1 243 ? 1.604 11.169 4.959 1.00 95.94 243 ASN A C 1
ATOM 1836 O O . ASN A 1 243 ? 2.355 10.195 4.979 1.00 95.94 243 ASN A O 1
ATOM 1840 N N . TYR A 1 244 ? 1.618 12.072 3.979 1.00 95.44 244 TYR A N 1
ATOM 1841 C CA . TYR A 1 244 ? 2.543 12.077 2.838 1.00 95.44 244 TYR A CA 1
ATOM 1842 C C . TYR A 1 244 ? 3.639 13.146 2.981 1.00 95.44 244 TYR A C 1
ATOM 1844 O O . TYR A 1 244 ? 4.227 13.598 1.999 1.00 95.44 244 TYR A O 1
ATOM 1852 N N . GLY A 1 245 ? 3.913 13.573 4.212 1.00 91.88 245 GLY A N 1
ATOM 1853 C CA . GLY A 1 245 ? 4.924 14.573 4.522 1.00 91.88 245 GLY A CA 1
ATOM 1854 C C . GLY A 1 245 ? 4.417 16.014 4.396 1.00 91.88 245 GLY A C 1
ATOM 1855 O O . GLY A 1 245 ? 3.269 16.262 4.017 1.00 91.88 245 GLY A O 1
ATOM 1856 N N . PRO A 1 246 ? 5.271 16.995 4.731 1.00 88.62 246 PRO A N 1
ATOM 1857 C CA . PRO A 1 246 ? 4.867 18.392 4.902 1.00 88.62 246 PRO A CA 1
ATOM 1858 C C . PRO A 1 246 ? 4.390 19.068 3.611 1.00 88.62 246 PRO A C 1
ATOM 1860 O O . PRO A 1 246 ? 3.570 19.979 3.678 1.00 88.62 246 PRO A O 1
ATOM 1863 N N . GLU A 1 247 ? 4.879 18.636 2.447 1.00 88.88 247 GLU A N 1
ATOM 1864 C CA . GLU A 1 247 ? 4.520 19.241 1.157 1.00 88.88 247 GLU A CA 1
ATOM 1865 C C . GLU A 1 247 ? 3.142 18.794 0.654 1.00 88.88 247 GLU A C 1
ATOM 1867 O O . GLU A 1 247 ? 2.421 19.578 0.039 1.00 88.88 247 GLU A O 1
ATOM 1872 N N . LYS A 1 248 ? 2.763 17.538 0.922 1.00 94.06 248 LYS A N 1
ATOM 1873 C CA . LYS A 1 248 ? 1.509 16.938 0.439 1.00 94.06 248 LYS A CA 1
ATOM 1874 C C . LYS A 1 248 ? 0.407 16.929 1.495 1.00 94.06 248 LYS A C 1
ATOM 1876 O O . LYS A 1 248 ? -0.758 17.146 1.171 1.00 94.06 248 LYS A O 1
ATOM 1881 N N . GLY A 1 249 ? 0.766 16.705 2.756 1.00 94.50 249 GLY A N 1
ATOM 1882 C CA . GLY A 1 249 ? -0.165 16.613 3.874 1.00 94.50 249 GLY A CA 1
ATOM 1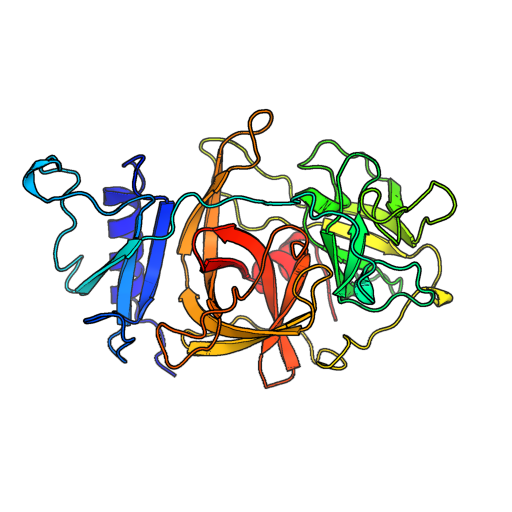883 C C . GLY A 1 249 ? -0.879 15.262 3.963 1.00 94.50 249 GLY A C 1
ATOM 1884 O O . GLY A 1 249 ? -0.324 14.213 3.639 1.00 94.50 249 GLY A O 1
ATOM 1885 N N . LEU A 1 250 ? -2.115 15.286 4.466 1.00 95.94 250 LEU A N 1
ATOM 1886 C CA . LEU A 1 250 ? -2.907 14.086 4.740 1.00 95.94 250 LEU A CA 1
ATOM 1887 C C . LEU A 1 250 ? -3.746 13.657 3.531 1.00 95.94 250 LEU A C 1
ATOM 1889 O O . LEU A 1 250 ? -4.366 14.483 2.859 1.00 95.94 250 LEU A O 1
ATOM 1893 N N . ALA A 1 251 ? -3.853 12.347 3.332 1.00 98.12 251 ALA A N 1
ATOM 1894 C CA . ALA A 1 251 ? -4.800 11.721 2.419 1.00 98.12 251 ALA A CA 1
ATOM 1895 C C . ALA A 1 251 ? -5.543 10.582 3.129 1.00 98.12 251 ALA A C 1
ATOM 1897 O O . ALA A 1 251 ? -4.962 9.836 3.920 1.00 98.12 251 ALA A O 1
ATOM 1898 N N . THR A 1 252 ? -6.840 10.445 2.854 1.00 98.50 252 THR A N 1
ATOM 1899 C CA . THR A 1 252 ? -7.673 9.389 3.447 1.00 98.50 252 THR A CA 1
ATOM 1900 C C . THR A 1 252 ? -7.900 8.279 2.429 1.00 98.50 252 THR A C 1
ATOM 1902 O O . THR A 1 252 ? -8.300 8.557 1.299 1.00 98.50 252 THR A O 1
ATOM 1905 N N . PHE A 1 253 ? -7.663 7.029 2.819 1.00 98.75 253 PHE A N 1
ATOM 1906 C CA . PHE A 1 253 ? -7.818 5.839 1.980 1.00 98.75 253 PHE A CA 1
ATOM 1907 C C . PHE A 1 253 ? -8.842 4.905 2.602 1.00 98.75 253 PHE A C 1
ATOM 1909 O O . PHE A 1 253 ? -8.709 4.566 3.769 1.00 98.75 253 PHE A O 1
ATOM 1916 N N . SER A 1 254 ? -9.838 4.468 1.834 1.00 98.50 254 SER A N 1
ATOM 1917 C CA . SER A 1 254 ? -10.884 3.543 2.301 1.00 98.50 254 SER A CA 1
ATOM 1918 C C . SER A 1 254 ? -10.753 2.166 1.669 1.00 98.50 254 SER A C 1
ATOM 1920 O O . SER A 1 254 ? -10.248 2.046 0.554 1.00 98.50 254 SER A O 1
ATOM 1922 N N . ASP A 1 255 ? -11.298 1.146 2.327 1.00 98.12 255 ASP A N 1
ATOM 1923 C CA . ASP A 1 255 ? -11.240 -0.256 1.887 1.00 98.12 255 ASP A CA 1
ATOM 1924 C C . ASP A 1 255 ? -9.804 -0.805 1.805 1.00 98.12 255 ASP A C 1
ATOM 1926 O O . ASP A 1 255 ? -9.404 -1.426 0.820 1.00 98.12 255 ASP A O 1
ATOM 1930 N N . GLN A 1 256 ? -9.020 -0.518 2.846 1.00 98.62 256 GLN A N 1
ATOM 1931 C CA . GLN A 1 256 ? -7.632 -0.947 2.999 1.00 98.62 256 GLN A CA 1
ATOM 1932 C C . GLN A 1 256 ? -7.521 -2.207 3.863 1.00 98.62 256 GLN A C 1
ATOM 1934 O O . GLN A 1 256 ? -8.415 -2.530 4.656 1.00 98.62 256 GLN A O 1
ATOM 1939 N N . PHE A 1 257 ? -6.388 -2.889 3.737 1.00 98.44 257 PHE A N 1
ATOM 1940 C CA . PHE A 1 257 ? -5.957 -3.935 4.656 1.00 98.44 257 PHE A CA 1
ATOM 1941 C C . PHE A 1 257 ? -4.974 -3.367 5.678 1.00 98.44 257 PHE A C 1
ATOM 1943 O O . PHE A 1 257 ? -4.109 -2.565 5.322 1.00 98.44 257 PHE A O 1
ATOM 1950 N N . VAL A 1 258 ? -5.085 -3.814 6.928 1.00 97.19 258 VAL A N 1
ATOM 1951 C CA . VAL A 1 258 ? -4.069 -3.613 7.966 1.00 97.19 258 VAL A CA 1
ATOM 1952 C C . VAL A 1 258 ? -3.431 -4.958 8.271 1.00 97.19 258 VAL A C 1
ATOM 1954 O O . VAL A 1 258 ? -4.124 -5.932 8.576 1.00 97.19 258 VAL A O 1
ATOM 1957 N N . VAL A 1 259 ? -2.110 -4.995 8.180 1.00 95.88 259 VAL A N 1
ATOM 1958 C CA . VAL A 1 259 ? -1.284 -6.180 8.388 1.00 95.88 259 VAL A CA 1
ATOM 1959 C C . VAL A 1 259 ? -0.332 -5.926 9.544 1.00 95.88 259 VAL A C 1
ATOM 1961 O O . VAL A 1 259 ? 0.201 -4.824 9.694 1.00 95.88 259 VAL A O 1
ATOM 1964 N N . ARG A 1 260 ? -0.102 -6.955 10.354 1.00 91.31 260 ARG A N 1
ATOM 1965 C CA . ARG A 1 260 ? 0.975 -6.979 11.346 1.00 91.31 260 ARG A CA 1
ATOM 1966 C C . ARG A 1 260 ? 1.887 -8.162 11.105 1.00 91.31 260 ARG A C 1
ATOM 1968 O O . ARG A 1 260 ? 1.480 -9.145 10.492 1.00 91.31 260 ARG A O 1
ATOM 1975 N N . ALA A 1 261 ? 3.118 -8.048 11.589 1.00 88.94 261 ALA A N 1
ATOM 1976 C CA . ALA A 1 261 ? 4.061 -9.152 11.554 1.00 88.94 261 ALA A CA 1
ATOM 1977 C C . ALA A 1 261 ? 3.561 -10.311 12.412 1.00 88.94 261 ALA A C 1
ATOM 1979 O O . ALA A 1 261 ? 2.939 -10.096 13.456 1.00 88.94 261 ALA A O 1
ATOM 1980 N N . ASP A 1 262 ? 3.894 -11.522 11.989 1.00 76.44 262 ASP A N 1
ATOM 1981 C CA . ASP A 1 262 ? 3.710 -12.703 12.817 1.00 76.44 262 ASP A CA 1
ATOM 1982 C C . ASP A 1 262 ? 4.695 -12.680 13.996 1.00 76.44 262 ASP A C 1
ATOM 1984 O O . ASP A 1 262 ? 5.901 -12.511 13.809 1.00 76.44 262 ASP A O 1
ATOM 1988 N N . GLY A 1 263 ? 4.191 -12.880 15.215 1.00 59.59 263 GLY A N 1
ATOM 1989 C CA . GLY A 1 263 ? 5.008 -13.022 16.420 1.00 59.59 263 GLY A CA 1
ATOM 1990 C C . GLY A 1 263 ? 4.171 -13.442 17.628 1.00 59.59 263 GLY A C 1
ATOM 1991 O O . GLY A 1 263 ? 3.156 -12.818 17.923 1.00 59.59 263 GLY A O 1
ATOM 1992 N N . ASP A 1 264 ? 4.605 -14.503 18.312 1.00 40.84 264 ASP A N 1
ATOM 1993 C CA . ASP A 1 264 ? 3.930 -15.135 19.464 1.00 40.84 264 ASP A CA 1
ATOM 1994 C C . ASP A 1 264 ? 4.443 -14.595 20.821 1.00 40.84 264 ASP A C 1
ATOM 1996 O O . ASP A 1 264 ? 4.119 -15.112 21.887 1.00 40.84 264 ASP A O 1
ATOM 2000 N N . SER A 1 265 ? 5.292 -13.557 20.817 1.00 39.47 265 SER A N 1
ATOM 2001 C CA . SER A 1 265 ? 5.788 -12.947 22.052 1.00 39.47 265 SER A CA 1
ATOM 2002 C C . SER A 1 265 ? 6.163 -11.472 21.904 1.00 39.47 265 SER A C 1
ATOM 2004 O O . SER A 1 265 ? 6.658 -11.011 20.874 1.00 39.47 265 SER A O 1
ATOM 2006 N N . ASP A 1 266 ? 5.993 -10.742 23.006 1.00 43.31 266 ASP A N 1
ATOM 2007 C CA . ASP A 1 266 ? 6.337 -9.323 23.193 1.00 43.31 266 ASP A CA 1
ATOM 2008 C C . ASP A 1 266 ? 7.848 -9.021 23.014 1.00 43.31 266 ASP A C 1
ATOM 2010 O O . ASP A 1 266 ? 8.280 -7.876 23.092 1.00 43.31 266 ASP A O 1
ATOM 2014 N N . THR A 1 267 ? 8.677 -10.046 22.768 1.00 38.31 267 THR A N 1
ATOM 2015 C CA . THR A 1 267 ? 10.144 -9.954 22.686 1.00 38.31 267 THR A CA 1
ATOM 2016 C C . THR A 1 267 ? 10.719 -10.100 21.274 1.00 38.31 267 THR A C 1
ATOM 2018 O O . THR A 1 267 ? 11.921 -9.909 21.119 1.00 38.31 267 THR A O 1
ATOM 2021 N N . ASP A 1 268 ? 9.914 -10.447 20.259 1.00 44.06 268 ASP A N 1
ATOM 2022 C CA . ASP A 1 268 ? 10.397 -10.729 18.888 1.00 44.06 268 ASP A CA 1
ATOM 2023 C C . ASP A 1 268 ? 9.559 -10.046 17.786 1.00 44.06 268 ASP A C 1
ATOM 2025 O O . ASP A 1 268 ? 9.504 -10.499 16.642 1.00 44.06 268 ASP A O 1
ATOM 2029 N N . ARG A 1 269 ? 8.879 -8.935 18.112 1.00 52.34 269 ARG A N 1
ATOM 2030 C CA . ARG A 1 269 ? 8.096 -8.165 17.129 1.00 52.34 269 ARG A CA 1
ATOM 2031 C C . ARG A 1 269 ? 9.029 -7.426 16.165 1.00 52.34 269 ARG A C 1
ATOM 2033 O O . ARG A 1 269 ? 9.292 -6.238 16.324 1.00 52.34 269 ARG A O 1
ATOM 2040 N N . ARG A 1 270 ? 9.534 -8.133 15.154 1.00 64.81 270 ARG A N 1
ATOM 2041 C CA . ARG A 1 270 ? 10.060 -7.504 13.936 1.00 64.81 270 ARG A CA 1
ATOM 2042 C C . ARG A 1 270 ? 8.906 -6.805 13.219 1.00 64.81 270 ARG A C 1
ATOM 2044 O O . ARG A 1 270 ? 7.813 -7.357 13.148 1.00 64.81 270 ARG A O 1
ATOM 2051 N N . ASP A 1 271 ? 9.133 -5.607 12.691 1.00 82.19 271 ASP A N 1
ATOM 2052 C CA . ASP A 1 271 ? 8.125 -4.937 11.868 1.00 82.19 271 ASP A CA 1
ATOM 2053 C C . ASP A 1 271 ? 7.862 -5.748 10.594 1.00 82.19 271 ASP A C 1
ATOM 2055 O O . ASP A 1 271 ? 8.790 -6.264 9.967 1.00 82.19 271 ASP A O 1
ATOM 2059 N N . PHE A 1 272 ? 6.599 -5.829 10.166 1.00 91.31 272 PHE A N 1
ATOM 2060 C CA . PHE A 1 272 ? 6.261 -6.468 8.890 1.00 91.31 272 PHE A CA 1
ATOM 2061 C C . PHE A 1 272 ? 6.858 -5.687 7.716 1.00 91.31 272 PHE A C 1
ATOM 2063 O O . PHE A 1 272 ? 7.243 -6.273 6.705 1.00 91.31 272 PHE A O 1
ATOM 2070 N N . SER A 1 273 ? 6.948 -4.365 7.853 1.00 91.50 273 SER A N 1
ATOM 2071 C CA . SER A 1 273 ? 7.530 -3.476 6.859 1.00 91.50 273 SER A CA 1
ATOM 2072 C C . SER A 1 273 ? 8.102 -2.222 7.490 1.00 91.50 273 SER A C 1
ATOM 2074 O O . SER A 1 273 ? 7.630 -1.784 8.537 1.00 91.50 273 SER A O 1
ATOM 2076 N N . GLN A 1 274 ? 9.028 -1.589 6.785 1.00 90.12 274 GLN A N 1
ATOM 2077 C CA . GLN A 1 274 ? 9.560 -0.270 7.121 1.00 90.12 274 GLN A CA 1
ATOM 2078 C C . GLN A 1 274 ? 9.577 0.623 5.875 1.00 90.12 274 GLN A C 1
ATOM 2080 O O . GLN A 1 274 ? 9.281 0.167 4.764 1.00 90.12 274 GLN A O 1
ATOM 2085 N N . GLY A 1 275 ? 9.940 1.896 6.051 1.00 88.62 275 GLY A N 1
ATOM 2086 C CA . GLY A 1 275 ? 10.138 2.813 4.933 1.00 88.62 275 GLY A CA 1
ATOM 2087 C C . GLY A 1 275 ? 11.038 2.217 3.841 1.00 88.62 275 GLY A C 1
ATO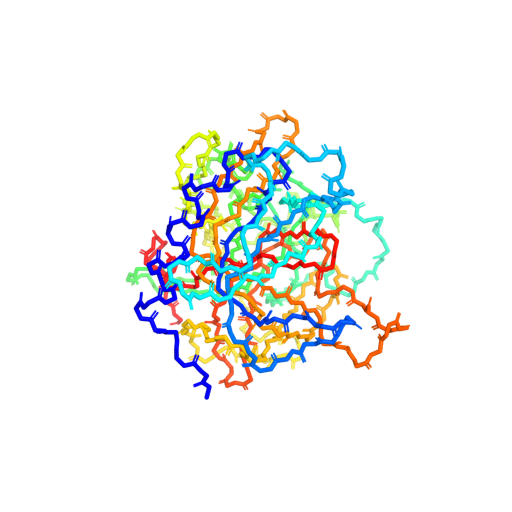M 2088 O O . GLY A 1 275 ? 12.053 1.569 4.113 1.00 88.62 275 GLY A O 1
ATOM 2089 N N . GLY A 1 276 ? 10.617 2.384 2.587 1.00 90.06 276 GLY A N 1
ATOM 2090 C CA . GLY A 1 276 ? 11.257 1.782 1.410 1.00 90.06 276 GLY A CA 1
ATOM 2091 C C . GLY A 1 276 ? 10.651 0.446 0.955 1.00 90.06 276 GLY A C 1
ATOM 2092 O O . GLY A 1 276 ? 10.794 0.091 -0.216 1.00 90.06 276 GLY A O 1
ATOM 2093 N N . ASP A 1 277 ? 9.898 -0.268 1.799 1.00 95.19 277 ASP A N 1
ATOM 2094 C CA . ASP A 1 277 ? 9.138 -1.450 1.349 1.00 95.19 277 ASP A CA 1
ATOM 2095 C C . ASP A 1 277 ? 7.875 -1.078 0.550 1.00 95.19 277 ASP A C 1
ATOM 2097 O O . ASP A 1 277 ? 7.245 -1.957 -0.046 1.00 95.19 277 ASP A O 1
ATOM 2101 N N . SER A 1 278 ? 7.506 0.207 0.515 1.00 97.00 278 SER A N 1
ATOM 2102 C CA . SER A 1 278 ? 6.430 0.748 -0.319 1.00 97.00 278 SER A CA 1
ATOM 2103 C C . SER A 1 278 ? 6.520 0.231 -1.749 1.00 97.00 278 SER A C 1
ATOM 2105 O O . SER A 1 278 ? 7.566 0.305 -2.396 1.00 97.00 278 SER A O 1
ATOM 2107 N N . GLY A 1 279 ? 5.418 -0.328 -2.234 1.00 98.31 279 GLY A N 1
ATOM 2108 C CA . GLY A 1 279 ? 5.313 -0.936 -3.550 1.00 98.31 279 GLY A CA 1
ATOM 2109 C C . GLY A 1 279 ? 5.442 -2.450 -3.532 1.00 98.31 279 GLY A C 1
ATOM 2110 O O . GLY A 1 279 ? 5.078 -3.073 -4.522 1.00 98.31 279 GLY A O 1
ATOM 2111 N N . SER A 1 280 ? 5.881 -3.063 -2.428 1.00 98.50 280 SER A N 1
ATOM 2112 C CA . SER A 1 280 ? 5.873 -4.523 -2.282 1.00 98.50 280 SER A CA 1
ATOM 2113 C C . SER A 1 280 ? 4.448 -5.061 -2.406 1.00 98.50 280 SER A C 1
ATOM 2115 O O . SER A 1 280 ? 3.528 -4.587 -1.731 1.00 98.50 280 SER A O 1
ATOM 2117 N N . VAL A 1 281 ? 4.259 -6.085 -3.234 1.00 98.75 281 VAL A N 1
ATOM 2118 C CA . VAL A 1 281 ? 3.016 -6.861 -3.213 1.00 98.75 281 VAL A CA 1
ATOM 2119 C C . VAL A 1 281 ? 2.999 -7.778 -1.995 1.00 98.75 281 VAL A C 1
ATOM 2121 O O . VAL A 1 281 ? 4.030 -8.311 -1.580 1.00 98.75 281 VAL A O 1
ATOM 2124 N N . LEU A 1 282 ? 1.815 -7.965 -1.428 1.00 98.69 282 LEU A N 1
ATOM 2125 C CA . LEU A 1 282 ? 1.561 -8.941 -0.381 1.00 98.69 282 LEU A CA 1
ATOM 2126 C C . LEU A 1 282 ? 0.979 -10.186 -1.044 1.00 98.69 282 LEU A C 1
ATOM 2128 O O . LEU A 1 282 ? -0.008 -10.088 -1.780 1.00 98.69 282 LEU A O 1
ATOM 2132 N N . VAL A 1 283 ? 1.574 -11.338 -0.761 1.00 98.75 283 VAL A N 1
ATOM 2133 C CA . VAL A 1 283 ? 1.238 -12.633 -1.357 1.00 98.75 283 VAL A CA 1
ATOM 2134 C C . VAL A 1 283 ? 0.726 -13.566 -0.267 1.00 98.75 283 VAL A C 1
ATOM 2136 O O . VAL A 1 283 ? 1.405 -13.761 0.742 1.00 98.75 283 VAL A O 1
ATOM 2139 N N . ALA A 1 284 ? -0.464 -14.134 -0.453 1.00 97.88 284 ALA A N 1
ATOM 2140 C CA . ALA A 1 284 ? -1.002 -15.159 0.438 1.00 97.88 284 ALA A CA 1
ATOM 2141 C C . ALA A 1 284 ? -0.261 -16.499 0.273 1.00 97.88 284 ALA A C 1
ATOM 2143 O O . ALA A 1 284 ? 0.507 -16.706 -0.669 1.00 97.88 284 ALA A O 1
ATOM 2144 N N . GLU A 1 285 ? -0.494 -17.440 1.189 1.00 95.25 285 GLU A N 1
ATOM 2145 C CA . GLU A 1 285 ? 0.121 -18.778 1.146 1.00 95.25 285 GLU A CA 1
ATOM 2146 C C . GLU A 1 285 ? -0.195 -19.568 -0.137 1.00 95.25 285 GLU A C 1
ATOM 2148 O O . GLU A 1 285 ? 0.616 -20.380 -0.575 1.00 95.25 285 GLU A O 1
ATOM 2153 N N . ASP A 1 286 ? -1.338 -19.295 -0.771 1.00 96.00 286 ASP A N 1
ATOM 2154 C CA . ASP A 1 286 ? -1.756 -19.889 -2.049 1.00 96.00 286 ASP A CA 1
ATOM 2155 C C . ASP A 1 286 ? -1.071 -19.268 -3.287 1.00 96.00 286 ASP A C 1
ATOM 2157 O O . ASP A 1 286 ? -1.344 -19.669 -4.423 1.00 96.00 286 ASP A O 1
ATOM 2161 N N . GLY A 1 287 ? -0.175 -18.298 -3.083 1.00 97.56 287 GLY A N 1
ATOM 2162 C CA . GLY A 1 287 ? 0.583 -17.623 -4.136 1.00 97.56 287 GLY A CA 1
ATOM 2163 C C . GLY A 1 287 ? -0.158 -16.470 -4.817 1.00 97.56 287 GLY A C 1
ATOM 2164 O O . GLY A 1 287 ? 0.389 -15.864 -5.740 1.00 97.56 287 GLY A O 1
ATOM 2165 N N . PHE A 1 288 ? -1.382 -16.133 -4.401 1.00 98.69 288 PHE A N 1
ATOM 2166 C CA . PHE A 1 288 ? -2.107 -14.992 -4.960 1.00 98.69 288 PHE A CA 1
ATOM 2167 C C . PHE A 1 288 ? -1.710 -13.685 -4.275 1.00 98.69 288 PHE A C 1
ATOM 2169 O O . PHE A 1 288 ? -1.598 -13.600 -3.051 1.00 98.69 288 PHE A O 1
ATOM 2176 N N . VAL A 1 289 ? -1.541 -12.634 -5.074 1.00 98.81 289 VAL A N 1
ATOM 2177 C CA . VAL A 1 289 ? -1.369 -11.274 -4.562 1.00 98.81 289 VAL A CA 1
ATOM 2178 C C . VAL A 1 289 ? -2.729 -10.731 -4.151 1.00 98.81 289 VAL A C 1
ATOM 2180 O O . VAL A 1 289 ? -3.651 -10.736 -4.969 1.00 98.81 289 VAL A O 1
ATOM 2183 N N . GLY A 1 290 ? -2.829 -10.217 -2.925 1.00 98.62 290 GLY A N 1
ATOM 2184 C CA . GLY A 1 290 ? -4.051 -9.581 -2.422 1.00 98.62 290 GLY A CA 1
ATOM 2185 C C . GLY A 1 290 ? -3.905 -8.159 -1.919 1.00 98.62 290 GLY A C 1
ATOM 2186 O O . GLY A 1 290 ? -4.907 -7.452 -1.809 1.00 98.62 290 GLY A O 1
ATOM 2187 N N . GLY A 1 291 ? -2.675 -7.688 -1.719 1.00 98.56 291 GLY A N 1
ATOM 2188 C CA . GLY A 1 291 ? -2.415 -6.328 -1.270 1.00 98.56 291 GLY A CA 1
ATOM 2189 C C . GLY A 1 291 ? -1.236 -5.678 -1.980 1.00 98.56 291 GLY A C 1
ATOM 2190 O O . GLY A 1 291 ? -0.316 -6.362 -2.424 1.00 98.56 291 GLY A O 1
ATOM 2191 N N . LEU A 1 292 ? -1.247 -4.348 -2.039 1.00 98.81 292 LEU A N 1
ATOM 2192 C CA . LEU A 1 292 ? -0.090 -3.531 -2.413 1.00 98.81 292 LEU A CA 1
ATOM 2193 C C . LEU A 1 292 ? 0.269 -2.613 -1.243 1.00 98.81 292 LEU A C 1
ATOM 2195 O O . LEU A 1 292 ? -0.492 -1.692 -0.935 1.00 98.81 292 LEU A O 1
ATOM 2199 N N . LEU A 1 293 ? 1.410 -2.864 -0.602 1.00 98.50 293 LEU A N 1
ATOM 2200 C CA . LEU A 1 293 ? 1.914 -2.083 0.529 1.00 98.50 293 LEU A CA 1
ATOM 2201 C C . LEU A 1 293 ? 2.121 -0.626 0.121 1.00 98.50 293 LEU A C 1
ATOM 2203 O O . LEU A 1 293 ? 2.708 -0.394 -0.934 1.00 98.50 293 LEU A O 1
ATOM 2207 N N . PHE A 1 294 ? 1.675 0.338 0.933 1.00 98.25 294 PHE A N 1
ATOM 2208 C CA . PHE A 1 294 ? 1.964 1.758 0.665 1.00 98.25 294 PHE A CA 1
ATOM 2209 C C . PHE A 1 294 ? 2.201 2.640 1.894 1.00 98.25 294 PHE A C 1
ATOM 2211 O O . PHE A 1 294 ? 2.695 3.754 1.742 1.00 98.25 294 PHE A O 1
ATOM 2218 N N . ALA A 1 295 ? 1.845 2.180 3.094 1.00 96.56 295 ALA A N 1
ATOM 2219 C CA . ALA A 1 295 ? 2.017 2.963 4.310 1.00 96.56 295 ALA A CA 1
ATOM 2220 C C . ALA A 1 295 ? 2.180 2.068 5.542 1.00 96.56 295 ALA A C 1
ATOM 2222 O O . ALA A 1 295 ? 1.909 0.867 5.499 1.00 96.56 295 ALA A O 1
ATOM 2223 N N . GLY A 1 296 ? 2.592 2.659 6.657 1.00 92.62 296 GLY A N 1
ATOM 2224 C CA . GLY A 1 296 ? 2.709 1.978 7.942 1.00 92.62 296 GLY A CA 1
ATOM 2225 C C . GLY A 1 296 ? 3.015 2.944 9.083 1.00 92.62 296 GLY A C 1
ATOM 2226 O O . GLY A 1 296 ? 3.167 4.146 8.866 1.00 92.62 296 GLY A O 1
ATOM 2227 N N . GLY A 1 297 ? 3.070 2.411 10.300 1.00 84.19 297 GLY A N 1
ATOM 2228 C CA . GLY A 1 297 ? 3.365 3.153 11.528 1.00 84.19 297 GLY A CA 1
ATOM 2229 C C . GLY A 1 297 ? 3.157 2.279 12.766 1.00 84.19 297 GLY A C 1
ATOM 2230 O O . GLY A 1 297 ? 2.301 1.403 12.751 1.00 84.19 297 GLY A O 1
ATOM 2231 N N . ALA A 1 298 ? 3.982 2.452 13.806 1.00 82.00 298 ALA A N 1
ATOM 2232 C CA . ALA A 1 298 ? 3.916 1.725 15.090 1.00 82.00 298 ALA A CA 1
ATOM 2233 C C . ALA A 1 298 ? 3.565 0.215 14.986 1.00 82.00 298 ALA A C 1
ATOM 2235 O O . ALA A 1 298 ? 2.657 -0.298 15.654 1.00 82.00 298 ALA A O 1
ATOM 2236 N N . GLY A 1 299 ? 4.275 -0.510 14.116 1.00 83.62 299 GLY A N 1
ATOM 2237 C CA . GLY A 1 299 ? 4.116 -1.957 13.947 1.00 83.62 299 GLY A CA 1
ATOM 2238 C C . GLY A 1 299 ? 2.835 -2.396 13.224 1.00 83.62 299 GLY A C 1
ATOM 2239 O O . GLY A 1 299 ? 2.450 -3.562 13.352 1.00 83.62 299 GLY A O 1
ATOM 2240 N N . VAL A 1 300 ? 2.149 -1.494 12.509 1.00 90.56 300 VAL A N 1
ATOM 2241 C CA . VAL A 1 300 ? 1.155 -1.840 11.478 1.00 90.56 300 VAL A CA 1
ATOM 2242 C C . VAL A 1 300 ? 1.622 -1.444 10.084 1.00 90.56 300 VAL A C 1
ATOM 2244 O O . VAL A 1 300 ? 2.313 -0.443 9.891 1.00 90.56 300 VAL A O 1
ATOM 2247 N N . THR A 1 301 ? 1.151 -2.203 9.104 1.00 95.62 301 THR A N 1
ATOM 2248 C CA . THR A 1 301 ? 1.317 -1.952 7.675 1.00 95.62 301 THR A CA 1
ATOM 2249 C C . THR A 1 301 ? -0.051 -1.792 7.035 1.00 95.62 301 THR A C 1
ATOM 2251 O O . THR A 1 301 ? -0.956 -2.581 7.298 1.00 95.62 301 THR A O 1
ATOM 2254 N N . ILE A 1 302 ? -0.202 -0.797 6.169 1.00 98.06 302 ILE A N 1
ATOM 2255 C CA . ILE A 1 302 ? -1.416 -0.548 5.398 1.00 98.06 302 ILE A CA 1
ATOM 2256 C C . ILE A 1 302 ? -1.159 -0.937 3.942 1.00 98.06 302 ILE A C 1
ATOM 2258 O O . ILE A 1 302 ? -0.166 -0.527 3.327 1.00 98.06 302 ILE A O 1
ATOM 2262 N N . ALA A 1 303 ? -2.067 -1.732 3.385 1.00 98.62 303 ALA A N 1
ATOM 2263 C CA . ALA A 1 303 ? -1.995 -2.190 2.007 1.00 98.62 303 ALA A CA 1
ATOM 2264 C C . ALA A 1 303 ? -3.297 -1.906 1.256 1.00 98.62 303 ALA A C 1
ATOM 2266 O O . ALA A 1 303 ? -4.399 -2.148 1.755 1.00 98.62 303 ALA A O 1
ATOM 2267 N N . ASN A 1 304 ? -3.146 -1.443 0.017 1.00 98.81 304 ASN A N 1
ATOM 2268 C CA . ASN A 1 304 ? -4.248 -1.273 -0.916 1.00 98.81 304 ASN A CA 1
ATOM 2269 C C . ASN A 1 304 ? -4.842 -2.633 -1.266 1.00 98.81 304 ASN A C 1
ATOM 2271 O O . ASN A 1 304 ? -4.096 -3.575 -1.537 1.00 98.81 304 ASN A O 1
ATOM 2275 N N . ARG A 1 305 ? -6.168 -2.718 -1.350 1.00 98.62 305 ARG A N 1
ATOM 2276 C CA . ARG A 1 305 ? -6.855 -3.908 -1.853 1.00 98.62 305 ARG A CA 1
ATOM 2277 C C . ARG A 1 305 ? -6.561 -4.122 -3.339 1.00 98.62 305 ARG A C 1
ATOM 2279 O O . ARG A 1 305 ? -6.806 -3.226 -4.156 1.00 98.62 305 ARG A O 1
ATOM 2286 N N . ILE A 1 306 ? -6.057 -5.304 -3.702 1.00 98.69 306 ILE A N 1
ATOM 2287 C CA . ILE A 1 306 ? -5.553 -5.545 -5.060 1.00 98.69 306 ILE A CA 1
ATOM 2288 C C . ILE A 1 306 ? -6.634 -5.408 -6.133 1.00 98.69 306 ILE A C 1
ATOM 2290 O O . ILE A 1 306 ? -6.330 -4.928 -7.223 1.00 98.69 306 ILE A O 1
ATOM 2294 N N . SER A 1 307 ? -7.897 -5.750 -5.847 1.00 98.50 307 SER A N 1
ATOM 2295 C CA . SER A 1 307 ? -8.981 -5.618 -6.828 1.00 98.50 307 SER A CA 1
ATOM 2296 C C . SER A 1 307 ? -9.154 -4.178 -7.321 1.00 98.50 307 SER A C 1
ATOM 2298 O O . SER A 1 307 ? -9.420 -3.958 -8.504 1.00 98.50 307 SER A O 1
ATOM 2300 N N . HIS A 1 308 ? -8.969 -3.187 -6.438 1.00 98.75 308 HIS A N 1
ATOM 2301 C CA . HIS A 1 308 ? -9.032 -1.772 -6.816 1.00 98.75 308 HIS A CA 1
ATOM 2302 C C . HIS A 1 308 ? -7.847 -1.390 -7.693 1.00 98.75 308 HIS A C 1
ATOM 2304 O O . HIS A 1 308 ? -8.037 -0.711 -8.699 1.00 98.75 308 HIS A O 1
ATOM 2310 N N . VAL A 1 309 ? -6.643 -1.865 -7.361 1.00 98.81 309 VAL A N 1
ATOM 2311 C CA . VAL A 1 309 ? -5.427 -1.625 -8.157 1.00 98.81 309 VAL A CA 1
ATOM 2312 C C . VAL A 1 309 ? -5.594 -2.207 -9.562 1.00 98.81 309 VAL A C 1
ATOM 2314 O O . VAL A 1 309 ? -5.403 -1.502 -10.554 1.00 98.81 309 VAL A O 1
ATOM 2317 N N . VAL A 1 310 ? -6.030 -3.468 -9.640 1.00 98.69 310 VAL A N 1
ATOM 2318 C CA . VAL A 1 310 ? -6.306 -4.204 -10.880 1.00 98.69 310 VAL A CA 1
ATOM 2319 C C . VAL A 1 310 ? -7.298 -3.452 -11.754 1.00 98.69 310 VAL A C 1
ATOM 2321 O O . VAL A 1 310 ? -7.009 -3.174 -12.918 1.00 98.69 310 VAL A O 1
ATOM 2324 N N . SER A 1 311 ? -8.438 -3.065 -11.183 1.00 98.56 311 SER A N 1
ATOM 2325 C CA . SER A 1 311 ? -9.495 -2.364 -11.912 1.00 98.56 311 SER A CA 1
ATOM 2326 C C . SER A 1 311 ? -9.060 -0.974 -12.381 1.00 98.56 311 SER A C 1
ATOM 2328 O O . SER A 1 311 ? -9.271 -0.624 -13.543 1.00 98.56 311 SER A O 1
ATOM 2330 N N . LEU A 1 312 ? -8.469 -0.165 -11.498 1.00 98.69 312 LEU A N 1
ATOM 2331 C CA . LEU A 1 312 ? -8.168 1.243 -11.778 1.00 98.69 312 LEU A CA 1
ATOM 2332 C C . LEU A 1 312 ? -6.980 1.414 -12.731 1.00 98.69 312 LEU A C 1
ATOM 2334 O O . LEU A 1 312 ? -6.998 2.315 -13.568 1.00 98.69 312 LEU A O 1
ATOM 2338 N N . LEU A 1 313 ? -5.971 0.541 -12.649 1.00 98.62 313 LEU A N 1
ATOM 2339 C CA . LEU A 1 313 ? -4.817 0.570 -13.557 1.00 98.62 313 LEU A CA 1
ATOM 2340 C C . LEU A 1 313 ? -4.987 -0.332 -14.786 1.00 98.62 313 LEU A C 1
ATOM 2342 O O . LEU A 1 313 ? -4.188 -0.231 -15.723 1.00 98.62 313 LEU A O 1
ATOM 2346 N N . ARG A 1 314 ? -6.048 -1.153 -14.817 1.00 98.38 314 ARG A N 1
ATOM 2347 C CA . ARG A 1 314 ? -6.349 -2.145 -15.863 1.00 98.38 314 ARG A CA 1
ATOM 2348 C C . ARG A 1 314 ? -5.213 -3.154 -16.047 1.00 98.38 314 ARG A C 1
ATOM 2350 O O . ARG A 1 314 ? -4.839 -3.457 -17.180 1.00 98.38 314 ARG A O 1
ATOM 2357 N N . ILE A 1 315 ? -4.637 -3.628 -14.946 1.00 98.06 315 ILE A N 1
ATOM 2358 C CA . ILE A 1 315 ? -3.551 -4.617 -14.981 1.00 98.06 315 ILE A CA 1
ATOM 2359 C C . ILE A 1 315 ? -4.098 -6.045 -14.990 1.00 98.06 315 ILE A C 1
ATOM 2361 O O . ILE A 1 315 ? -5.224 -6.295 -14.564 1.00 98.06 315 ILE A O 1
ATOM 2365 N N . ARG A 1 316 ? -3.291 -6.986 -15.469 1.00 96.75 316 ARG A N 1
ATOM 2366 C CA . ARG A 1 316 ? -3.558 -8.426 -15.440 1.00 96.75 316 ARG A CA 1
ATOM 2367 C C . ARG A 1 316 ? -2.260 -9.182 -15.169 1.00 96.75 316 ARG A C 1
ATOM 2369 O O . ARG A 1 316 ? -1.178 -8.648 -15.418 1.00 96.75 316 ARG A O 1
ATOM 2376 N N . HIS A 1 317 ? -2.407 -10.377 -14.608 1.00 89.81 317 HIS A N 1
ATOM 2377 C CA . HIS A 1 317 ? -1.298 -11.295 -14.382 1.00 89.81 317 HIS A CA 1
ATOM 2378 C C . HIS A 1 317 ? -0.803 -11.833 -15.725 1.00 89.81 317 HIS A C 1
ATOM 2380 O O . HIS A 1 317 ? -1.671 -12.117 -16.587 1.00 89.81 317 HIS A O 1
#

Radius of gyration: 18.98 Å; chains: 1; bounding box: 49×39×56 Å

Secondary structure (DSSP, 8-state):
--PPPHHHHHHHHHHHHHHTTSTTEEEEEEEEEEETTEEEEEEEEEEEESS---GGGS-TTTS--SEETTEEEEEEE----B-----------GGGS--SSB-TTSEEB-TTS--EE--EEEEETT--S-EEEE-HHHHSGGGTPPTTPEEESS-GGGT--GGGEEEEEEEEPPP--SSSEE----EEEEES-GGGB--PBTTTB---EE-PPPTT-EEEEEETTTEEEEEEEEEEEEEEEEE--TTT-EEEEEEEEEEEE--SSTT----S--TT-TTPEEEETTSEEEEEEEEEETTEEEEEEHHHHHHHHTEE-